Protein AF-A0A4P9VWB7-F1 (afdb_monomer)

Radius of gyration: 28.41 Å; Cα contacts (8 Å, |Δi|>4): 258; chains: 1; bounding box: 62×41×90 Å

pLDDT: mean 87.06, std 11.53, range [29.77, 98.38]

Secondary structure (DSSP, 8-state):
-HHHHHHHHHHHHHHHHHHHHHHHH-SHHHHHHHHHH-HHHHHHHHHHHHHHHHHHHHHHHHHHH-SPPHHHHHHHHHHHHHHHHHHHHHHHH-GGG-SHHHHHHHHHHHHHHHHHHHHHHHHHHGGG-S---HHHHHHHHHHHHHHHHHHHHHHHHHHHHHHHH-SSTHHHHHHHHHHHHHHHHHHHHHHHHHHHHHH-SS--TTHHHHHHHHHHHHHHHHHHHHHHHHHHHHHHT---HHHHHHHHHHHHHHHHHHHHHHHHHHHHTTHHHHSPBPPHHHHHHS-SB-TTT-PBPPP-----SS-----TT--EE-TTS-EE-HHHHHHHHTT-SS---

Foldseek 3Di:
DVLVVLLVVLVVVLVVLLVVLCVVPVDPVSSVVCCVVDPVSVVSVVSNVVSVLVVVLVVLCCQQPNDDDPVLVVVLVVVLVLLVVLVVLVCVLAVVPDDPVVVVLSSVLSSLVSLLSRLLVVLVCLLVDLDDDPSNVVSSVVSLVVSLVVLVVLLVVLVVCCVVVNDHCSLVSNLSSVLSNLSSVLSVVSSVLSVVQSPDPDGDLCSVVVNLVSLLVSLVVNLVSLVVSQVVCCVPGRGSPSSPVVNVVSVVVNVVSVVLVVQLCVLLPCLVVVWDFDAPVLCVVDPQQAPQPRDGADAPPDDPDPDDPDPPFGWTADPVGDIHTPSSVSVCCSPDVDDPD

Nearest PDB structures (foldseek):
  5v6p-assembly1_B  TM=8.299E-01  e=7.617E-09  Saccharomyces cerevisiae S288C
  6vk1-assembly1_B  TM=8.710E-01  e=1.786E-07  Saccharomyces cerevisiae
  6xns-assembly1_B  TM=2.514E-01  e=2.010E+00  synthetic construct

Structure (mmCIF, N/CA/C/O backbone):
data_AF-A0A4P9VWB7-F1
#
_entry.id   AF-A0A4P9VWB7-F1
#
loop_
_atom_site.group_PDB
_atom_site.id
_atom_site.type_symbol
_atom_site.label_atom_id
_atom_site.label_alt_id
_atom_site.label_comp_id
_atom_site.label_asym_id
_atom_site.label_entity_id
_atom_site.label_seq_id
_atom_site.pdbx_PDB_ins_code
_atom_site.Cartn_x
_atom_site.Cartn_y
_atom_site.Cartn_z
_atom_site.occupancy
_atom_site.B_iso_or_equiv
_atom_site.auth_seq_id
_atom_site.auth_comp_id
_atom_site.auth_asym_id
_atom_site.auth_atom_id
_atom_site.pdbx_PDB_model_num
ATOM 1 N N . MET A 1 1 ? -2.806 18.555 -19.131 1.00 69.56 1 MET A N 1
ATOM 2 C CA . MET A 1 1 ? -1.935 19.236 -20.119 1.00 69.56 1 MET A CA 1
ATOM 3 C C . MET A 1 1 ? -0.461 18.839 -19.997 1.00 69.56 1 MET A C 1
ATOM 5 O O . MET A 1 1 ? 0.081 18.343 -20.972 1.00 69.56 1 MET A O 1
ATOM 9 N N . ARG A 1 2 ? 0.179 18.956 -18.818 1.00 87.81 2 ARG A N 1
ATOM 10 C CA . ARG A 1 2 ? 1.612 18.618 -18.639 1.00 87.81 2 ARG A CA 1
ATOM 11 C C . ARG A 1 2 ? 1.971 17.159 -18.977 1.00 87.81 2 ARG A C 1
ATOM 13 O O . ARG A 1 2 ? 2.921 16.934 -19.711 1.00 87.81 2 ARG A O 1
ATOM 20 N N . LEU A 1 3 ? 1.176 16.186 -18.516 1.00 88.38 3 LEU A N 1
ATOM 21 C CA . LEU A 1 3 ? 1.413 14.760 -18.799 1.00 88.38 3 LEU A CA 1
ATOM 22 C C . LEU A 1 3 ? 1.267 14.418 -20.293 1.00 88.38 3 LEU A C 1
ATOM 24 O O . LEU A 1 3 ? 2.052 13.646 -20.822 1.00 88.38 3 LEU A O 1
ATOM 28 N N . ALA A 1 4 ? 0.291 15.022 -20.977 1.00 89.12 4 ALA A N 1
ATOM 29 C CA . ALA A 1 4 ? 0.072 14.807 -22.407 1.00 89.12 4 ALA A CA 1
ATOM 30 C C . ALA A 1 4 ? 1.222 15.378 -23.250 1.00 89.12 4 ALA A C 1
ATOM 32 O O . ALA A 1 4 ? 1.691 14.715 -24.169 1.00 89.12 4 ALA A O 1
ATOM 33 N N . LEU A 1 5 ? 1.719 16.571 -22.898 1.00 92.19 5 LEU A N 1
ATOM 34 C CA . LEU A 1 5 ? 2.881 17.176 -23.553 1.00 92.19 5 LEU A CA 1
ATOM 35 C C . LEU A 1 5 ? 4.142 16.324 -23.351 1.00 92.19 5 LEU A C 1
ATOM 37 O O . LEU A 1 5 ? 4.860 16.046 -24.306 1.00 92.19 5 LEU A O 1
ATOM 41 N N . PHE A 1 6 ? 4.375 15.868 -22.117 1.00 92.38 6 PHE A N 1
ATOM 42 C CA . PHE A 1 6 ? 5.476 14.960 -21.802 1.00 92.38 6 PHE A CA 1
ATOM 43 C C . PHE A 1 6 ? 5.383 13.651 -22.599 1.00 92.38 6 PHE A C 1
ATOM 45 O O . PHE A 1 6 ? 6.364 13.226 -23.203 1.00 92.38 6 PHE A O 1
ATOM 52 N N . GLY A 1 7 ? 4.188 13.059 -22.671 1.00 92.19 7 GLY A N 1
ATOM 53 C CA . GLY A 1 7 ? 3.925 11.858 -23.458 1.00 92.19 7 GLY A CA 1
ATOM 54 C C . GLY A 1 7 ? 4.182 12.038 -24.950 1.00 92.19 7 GLY A C 1
ATOM 55 O O . GLY A 1 7 ? 4.852 11.209 -25.562 1.00 92.19 7 GLY A O 1
ATOM 56 N N . ALA A 1 8 ? 3.703 13.142 -25.529 1.00 93.00 8 ALA A N 1
ATOM 57 C CA . ALA A 1 8 ? 3.927 13.465 -26.935 1.00 93.00 8 ALA A CA 1
ATOM 58 C C . ALA A 1 8 ? 5.422 13.643 -27.240 1.00 93.00 8 ALA A C 1
ATOM 60 O O . ALA A 1 8 ? 5.924 13.058 -28.198 1.00 93.00 8 ALA A O 1
ATOM 61 N N . ALA A 1 9 ? 6.148 14.376 -26.389 1.00 93.81 9 ALA A N 1
ATOM 62 C CA . ALA A 1 9 ? 7.589 14.570 -26.532 1.00 93.81 9 ALA A CA 1
ATOM 63 C C . ALA A 1 9 ? 8.370 13.249 -26.405 1.00 93.81 9 ALA A C 1
ATOM 65 O O . ALA A 1 9 ? 9.224 12.962 -27.241 1.00 93.81 9 ALA A O 1
ATOM 66 N N . SER A 1 10 ? 8.049 12.420 -25.405 1.00 94.06 10 SER A N 1
ATOM 67 C CA . SER A 1 10 ? 8.701 11.120 -25.175 1.00 94.06 10 SER A CA 1
ATOM 68 C C . SER A 1 10 ? 8.446 10.135 -26.327 1.00 94.06 10 SER A C 1
ATOM 70 O O . SER A 1 10 ? 9.367 9.472 -26.814 1.00 94.06 10 SER A O 1
ATOM 72 N N . THR A 1 11 ? 7.214 10.113 -26.847 1.00 94.62 11 THR A N 1
ATOM 73 C CA . THR A 1 11 ? 6.831 9.282 -28.001 1.00 94.62 11 THR A CA 1
ATOM 74 C C . THR A 1 11 ? 7.536 9.741 -29.278 1.00 94.62 11 THR A C 1
ATOM 76 O O . THR A 1 11 ? 8.098 8.914 -29.995 1.00 94.62 11 THR A O 1
ATOM 79 N N . ALA A 1 12 ? 7.573 11.051 -29.543 1.00 95.81 12 ALA A N 1
ATOM 80 C CA . ALA A 1 12 ? 8.259 11.611 -30.708 1.00 95.81 12 ALA A CA 1
ATOM 81 C C . ALA A 1 12 ? 9.771 11.346 -30.667 1.00 95.81 12 ALA A C 1
ATOM 83 O O . ALA A 1 12 ? 10.353 10.923 -31.666 1.00 95.81 12 ALA A O 1
ATOM 84 N N . LEU A 1 13 ? 10.399 11.530 -29.501 1.00 95.19 13 LEU A N 1
ATOM 85 C CA . LEU A 1 13 ? 11.824 11.262 -29.312 1.00 95.19 13 LEU A CA 1
ATOM 86 C C . LEU A 1 13 ? 12.148 9.779 -29.529 1.00 95.19 13 LEU A C 1
ATOM 88 O O . LEU A 1 13 ? 13.127 9.452 -30.197 1.00 95.19 13 LEU A O 1
ATOM 92 N N . THR A 1 14 ? 11.301 8.881 -29.023 1.00 94.88 14 THR A N 1
ATOM 93 C CA . THR A 1 14 ? 11.473 7.439 -29.233 1.00 94.88 14 THR A CA 1
ATOM 94 C C . THR A 1 14 ? 11.328 7.065 -30.704 1.00 94.88 14 THR A C 1
ATOM 96 O O . THR A 1 14 ? 12.174 6.346 -31.233 1.00 94.88 14 THR A O 1
ATOM 99 N N . ALA A 1 15 ? 10.308 7.592 -31.387 1.00 95.44 15 ALA A N 1
ATOM 100 C CA . ALA A 1 15 ? 10.113 7.363 -32.815 1.00 95.44 15 ALA A CA 1
ATOM 101 C C . ALA A 1 15 ? 11.325 7.837 -33.632 1.00 95.44 15 ALA A C 1
ATOM 103 O O . ALA A 1 15 ? 11.789 7.109 -34.507 1.00 95.44 15 ALA A O 1
ATOM 104 N N . LEU A 1 16 ? 11.889 9.004 -33.301 1.00 95.38 16 LEU A N 1
ATOM 105 C CA . LEU A 1 16 ? 13.083 9.541 -33.955 1.00 95.38 16 LEU A CA 1
ATOM 106 C C . LEU A 1 16 ? 14.309 8.642 -33.746 1.00 95.38 16 LEU A C 1
ATOM 108 O O . LEU A 1 16 ? 15.015 8.336 -34.704 1.00 95.38 16 LEU A O 1
ATOM 112 N N . VAL A 1 17 ? 14.560 8.203 -32.509 1.00 94.69 17 VAL A N 1
ATOM 113 C CA . VAL A 1 17 ? 15.707 7.340 -32.180 1.00 94.69 17 VAL A CA 1
ATOM 114 C C . VAL A 1 17 ? 15.594 5.986 -32.880 1.00 94.69 17 VAL A C 1
ATOM 116 O O . VAL A 1 17 ? 16.570 5.521 -33.471 1.00 94.69 17 VAL A O 1
ATOM 119 N N . VAL A 1 18 ? 14.406 5.376 -32.867 1.00 94.00 18 VAL A N 1
ATOM 120 C CA . VAL A 1 18 ? 14.149 4.097 -33.546 1.00 94.00 18 VAL A CA 1
ATOM 121 C C . VAL A 1 18 ? 14.275 4.250 -35.062 1.00 94.00 18 VAL A C 1
ATOM 123 O O . VAL A 1 18 ? 14.956 3.442 -35.693 1.00 94.00 18 VAL A O 1
ATOM 126 N N . ALA A 1 19 ? 13.694 5.303 -35.644 1.00 94.12 19 ALA A N 1
ATOM 127 C CA . ALA A 1 19 ? 13.786 5.574 -37.076 1.00 94.12 19 ALA A CA 1
ATOM 128 C C . ALA A 1 19 ? 15.236 5.818 -37.511 1.00 94.12 19 ALA A C 1
ATOM 130 O O . ALA A 1 19 ? 15.695 5.197 -38.465 1.00 94.12 19 ALA A O 1
ATOM 131 N N . ASN A 1 20 ? 15.993 6.645 -36.787 1.00 93.06 20 ASN A N 1
ATOM 132 C CA . ASN A 1 20 ? 17.401 6.896 -37.091 1.00 93.06 20 ASN A CA 1
ATOM 133 C C . ASN A 1 20 ? 18.245 5.611 -36.993 1.00 93.06 20 ASN A C 1
ATOM 135 O O . ASN A 1 20 ? 19.039 5.318 -37.886 1.00 93.06 20 ASN A O 1
ATOM 139 N N . ALA A 1 21 ? 18.038 4.802 -35.949 1.00 92.44 21 ALA A N 1
ATOM 140 C CA . ALA A 1 21 ? 18.742 3.531 -35.783 1.00 92.44 21 ALA A CA 1
ATOM 141 C C . ALA A 1 21 ? 18.392 2.507 -36.879 1.00 92.44 21 ALA A C 1
ATOM 143 O O . ALA A 1 21 ? 19.235 1.685 -37.250 1.00 92.44 21 ALA A O 1
ATOM 144 N N . TYR A 1 22 ? 17.160 2.539 -37.391 1.00 93.81 22 TYR A N 1
ATOM 145 C CA . TYR A 1 22 ? 16.729 1.700 -38.505 1.00 93.81 22 TYR A CA 1
ATOM 146 C C . TYR A 1 22 ? 17.310 2.183 -39.837 1.00 93.81 22 TYR A C 1
ATOM 148 O O . TYR A 1 22 ? 17.905 1.388 -40.559 1.00 93.81 22 TYR A O 1
ATOM 156 N N . LEU A 1 23 ? 17.240 3.487 -40.123 1.00 93.81 23 LEU A N 1
ATOM 157 C CA . LEU A 1 23 ? 17.772 4.084 -41.352 1.00 93.81 23 LEU A CA 1
ATOM 158 C C . LEU A 1 23 ? 19.286 3.880 -41.502 1.00 93.81 23 LEU A C 1
ATOM 160 O O . LEU A 1 23 ? 19.761 3.649 -42.608 1.00 93.81 23 LEU A O 1
ATOM 164 N N . GLN A 1 24 ? 20.045 3.915 -40.403 1.00 90.81 24 GLN A N 1
ATOM 165 C CA . GLN A 1 24 ? 21.494 3.693 -40.443 1.00 90.81 24 GLN A CA 1
ATOM 166 C C . GLN A 1 24 ? 21.894 2.228 -40.660 1.00 90.81 24 GLN A C 1
ATOM 168 O O . GLN A 1 24 ? 22.995 1.968 -41.140 1.00 90.81 24 GLN A O 1
ATOM 173 N N . ARG A 1 25 ? 21.057 1.266 -40.250 1.00 90.56 25 ARG A N 1
ATOM 174 C CA . ARG A 1 25 ? 21.458 -0.151 -40.164 1.00 90.56 25 ARG A CA 1
ATOM 175 C C . ARG A 1 25 ? 20.693 -1.088 -41.095 1.00 90.56 25 ARG A C 1
ATOM 177 O O . ARG A 1 25 ? 21.199 -2.164 -41.393 1.00 90.56 25 ARG A O 1
ATOM 184 N N . GLY A 1 26 ? 19.492 -0.717 -41.537 1.00 84.50 26 GLY A N 1
ATOM 185 C CA . GLY A 1 26 ? 18.654 -1.447 -42.500 1.00 84.50 26 GLY A CA 1
ATOM 186 C C . GLY A 1 26 ? 18.080 -2.792 -42.021 1.00 84.50 26 GLY A C 1
ATOM 187 O O . GLY A 1 26 ? 17.020 -3.203 -42.484 1.00 84.50 26 GLY A O 1
ATOM 188 N N . LEU A 1 27 ? 18.734 -3.475 -41.075 1.00 92.06 27 LEU A N 1
ATOM 189 C CA . LEU A 1 27 ? 18.362 -4.802 -40.577 1.00 92.06 27 LEU A CA 1
ATOM 190 C C . LEU A 1 27 ? 17.845 -4.744 -39.133 1.00 92.06 27 LEU A C 1
ATOM 192 O O . LEU A 1 27 ? 18.555 -4.287 -38.233 1.00 92.06 27 LEU A O 1
ATOM 196 N N . PHE A 1 28 ? 16.662 -5.325 -38.894 1.00 91.25 28 PHE A N 1
ATOM 197 C CA . PHE A 1 28 ? 15.975 -5.346 -37.591 1.00 91.25 28 PHE A CA 1
ATOM 198 C C . PHE A 1 28 ? 16.886 -5.754 -36.422 1.00 91.25 28 PHE A C 1
ATOM 200 O O . PHE A 1 28 ? 17.011 -5.018 -35.445 1.00 91.25 28 PHE A O 1
ATOM 207 N N . PHE A 1 29 ? 17.588 -6.885 -36.543 1.00 92.25 29 PHE A N 1
ATOM 208 C CA . PHE A 1 29 ? 18.446 -7.407 -35.474 1.00 92.25 29 PHE A CA 1
ATOM 209 C C . PHE A 1 29 ? 19.556 -6.422 -35.075 1.00 92.25 29 PHE A C 1
ATOM 211 O O . PHE A 1 29 ? 19.783 -6.159 -33.893 1.00 92.25 29 PHE A O 1
ATOM 218 N N . THR A 1 30 ? 20.215 -5.812 -36.061 1.00 91.50 30 THR A N 1
ATOM 219 C CA . THR A 1 30 ? 21.299 -4.851 -35.814 1.00 91.50 30 THR A CA 1
ATOM 220 C C . THR A 1 30 ? 20.796 -3.534 -35.221 1.00 91.50 30 THR A C 1
ATOM 222 O O . THR A 1 30 ? 21.503 -2.915 -34.421 1.00 91.50 30 THR A O 1
ATOM 225 N N . THR A 1 31 ? 19.569 -3.126 -35.560 1.00 91.44 31 THR A N 1
ATOM 226 C CA . THR A 1 31 ? 18.877 -1.989 -34.943 1.00 91.44 31 THR A CA 1
ATOM 227 C C . THR A 1 31 ? 18.546 -2.280 -33.481 1.00 91.44 31 THR A C 1
ATOM 229 O O . THR A 1 31 ? 18.874 -1.464 -32.622 1.00 91.44 31 THR A O 1
ATOM 232 N N . CYS A 1 32 ? 17.997 -3.457 -33.163 1.00 90.81 32 CYS A N 1
ATOM 233 C CA . CYS A 1 32 ? 17.725 -3.860 -31.779 1.00 90.81 32 CYS A CA 1
ATOM 234 C C . CYS A 1 32 ? 19.000 -3.892 -30.925 1.00 90.81 32 CYS A C 1
ATOM 236 O O . CYS A 1 32 ? 19.006 -3.367 -29.810 1.00 90.81 32 CYS A O 1
ATOM 238 N N . ILE A 1 33 ? 20.103 -4.436 -31.453 1.00 90.94 33 ILE A N 1
ATOM 239 C CA . ILE A 1 33 ? 21.395 -4.419 -30.747 1.00 90.94 33 ILE A CA 1
ATOM 240 C C . ILE A 1 33 ? 21.856 -2.983 -30.488 1.00 90.94 33 ILE A C 1
ATOM 242 O O . ILE A 1 33 ? 22.320 -2.675 -29.395 1.00 90.94 33 ILE A O 1
ATOM 246 N N . HIS A 1 34 ? 21.720 -2.080 -31.459 1.00 89.62 34 HIS A N 1
ATOM 247 C CA . HIS A 1 34 ? 22.114 -0.687 -31.259 1.00 89.62 34 HIS A CA 1
ATOM 248 C C . HIS A 1 34 ? 21.286 0.013 -30.185 1.00 89.62 34 HIS A C 1
ATOM 250 O O . HIS A 1 34 ? 21.852 0.660 -29.305 1.00 89.62 34 HIS A O 1
ATOM 256 N N . LEU A 1 35 ? 19.965 -0.160 -30.233 1.00 90.38 35 LEU A N 1
ATOM 257 C CA . LEU A 1 35 ? 19.039 0.426 -29.268 1.00 90.38 35 LEU A CA 1
ATOM 258 C C . LEU A 1 35 ? 19.300 -0.074 -27.843 1.00 90.38 35 LEU A C 1
ATOM 260 O O . LEU A 1 35 ? 19.179 0.696 -26.896 1.00 90.38 35 LEU A O 1
ATOM 264 N N . THR A 1 36 ? 19.693 -1.342 -27.699 1.00 87.56 36 THR A N 1
ATOM 265 C CA . THR A 1 36 ? 19.978 -1.975 -26.401 1.00 87.56 36 THR A CA 1
ATOM 266 C C . THR A 1 36 ? 21.406 -1.767 -25.902 1.00 87.56 36 THR A C 1
ATOM 268 O O . THR A 1 36 ? 21.660 -1.933 -24.714 1.00 87.56 36 THR A O 1
ATOM 271 N N . ARG A 1 37 ? 22.354 -1.403 -26.773 1.00 87.44 37 ARG A N 1
ATOM 272 C CA . ARG A 1 37 ? 23.754 -1.130 -26.394 1.00 87.44 37 ARG A CA 1
ATOM 273 C C . ARG A 1 37 ? 24.062 0.354 -26.229 1.00 87.44 37 ARG A C 1
ATOM 275 O O . ARG A 1 37 ? 24.992 0.696 -25.507 1.00 87.44 37 ARG A O 1
ATOM 282 N N . SER A 1 38 ? 23.320 1.234 -26.896 1.00 91.81 38 SER A N 1
ATOM 283 C CA . SER A 1 38 ? 23.502 2.681 -26.789 1.00 91.81 38 SER A CA 1
ATOM 284 C C . SER A 1 38 ? 22.815 3.218 -25.536 1.00 91.81 38 SER A C 1
ATOM 286 O O . SER A 1 38 ? 21.587 3.212 -25.452 1.00 91.81 38 SER A O 1
ATOM 288 N N . SER A 1 39 ? 23.591 3.752 -24.587 1.00 88.00 39 SER A N 1
ATOM 289 C CA . SER A 1 39 ? 23.059 4.340 -23.347 1.00 88.00 39 SER A CA 1
ATOM 290 C C . SER A 1 39 ? 22.040 5.451 -23.615 1.00 88.00 39 SER A C 1
ATOM 292 O O . SER A 1 39 ? 21.025 5.536 -22.931 1.00 88.00 39 SER A O 1
ATOM 294 N N . ALA A 1 40 ? 22.261 6.266 -24.653 1.00 90.25 40 ALA A N 1
ATOM 295 C CA . ALA A 1 40 ? 21.330 7.324 -25.039 1.00 90.25 40 ALA A CA 1
ATOM 296 C C . ALA A 1 40 ? 19.993 6.760 -25.546 1.00 90.25 40 ALA A C 1
ATOM 298 O O . ALA A 1 40 ? 18.932 7.241 -25.154 1.00 90.25 40 ALA A O 1
ATOM 299 N N . SER A 1 41 ? 20.035 5.710 -26.374 1.00 90.31 41 SER A N 1
ATOM 300 C CA . SER A 1 41 ? 18.814 5.069 -26.887 1.00 90.31 41 SER A CA 1
ATOM 301 C C . SER A 1 41 ? 18.038 4.370 -25.773 1.00 90.31 41 SER A C 1
ATOM 303 O O . SER A 1 41 ? 16.816 4.496 -25.703 1.00 90.31 41 SER A O 1
ATOM 305 N N . LEU A 1 42 ? 18.748 3.705 -24.856 1.00 89.62 42 LEU A N 1
ATOM 306 C CA . LEU A 1 42 ? 18.155 3.078 -23.678 1.00 89.62 42 LEU A CA 1
ATOM 307 C C . LEU A 1 42 ? 17.434 4.087 -22.778 1.00 89.62 42 LEU A C 1
ATOM 309 O O . LEU A 1 42 ? 16.316 3.812 -22.359 1.00 89.62 42 LEU A O 1
ATOM 313 N N . ILE A 1 43 ? 18.022 5.256 -22.503 1.00 91.31 43 ILE A N 1
ATOM 314 C CA . ILE A 1 43 ? 17.382 6.290 -21.667 1.00 91.31 43 ILE A CA 1
ATOM 315 C C . ILE A 1 43 ? 16.069 6.774 -22.294 1.00 91.31 43 ILE A C 1
ATOM 317 O O . ILE A 1 43 ? 15.070 6.929 -21.591 1.00 91.31 43 ILE A O 1
ATOM 321 N N . VAL A 1 44 ? 16.048 6.983 -23.613 1.00 94.12 44 VAL A N 1
ATOM 322 C CA . VAL A 1 44 ? 14.833 7.397 -24.333 1.00 94.12 44 VAL A CA 1
ATOM 323 C C . VAL A 1 44 ? 13.755 6.313 -24.260 1.00 94.12 44 VAL A C 1
ATOM 325 O O . VAL A 1 44 ? 12.608 6.613 -23.931 1.00 94.12 44 VAL A O 1
ATOM 328 N N . LEU A 1 45 ? 14.124 5.048 -24.483 1.00 92.19 45 LEU A N 1
ATOM 329 C CA . LEU A 1 45 ? 13.196 3.918 -24.382 1.00 92.19 45 LEU A CA 1
ATOM 330 C C . LEU A 1 45 ? 12.661 3.725 -22.955 1.00 92.19 45 LEU A C 1
ATOM 332 O O . LEU A 1 45 ? 11.467 3.490 -22.776 1.00 92.19 45 LEU A O 1
ATOM 336 N N . LEU A 1 46 ? 13.514 3.872 -21.938 1.00 91.38 46 LEU A N 1
ATOM 337 C CA . LEU A 1 46 ? 13.116 3.808 -20.529 1.00 91.38 46 LEU A CA 1
ATOM 338 C C . LEU A 1 46 ? 12.167 4.947 -20.146 1.00 91.38 46 LEU A C 1
ATOM 340 O O . LEU A 1 46 ? 11.223 4.724 -19.393 1.00 91.38 46 LEU A O 1
ATOM 344 N N . ASN A 1 47 ? 12.375 6.150 -20.685 1.00 93.00 47 ASN A N 1
ATOM 345 C CA . ASN A 1 47 ? 11.462 7.273 -20.486 1.00 93.00 47 ASN A CA 1
ATOM 346 C C . ASN A 1 47 ? 10.069 6.955 -21.055 1.00 93.00 47 ASN A C 1
ATOM 348 O O . ASN A 1 47 ? 9.067 7.130 -20.357 1.00 93.00 47 ASN A O 1
ATOM 352 N N . LEU A 1 48 ? 9.995 6.413 -22.276 1.00 94.38 48 LEU A N 1
ATOM 353 C CA . LEU A 1 48 ? 8.716 5.991 -22.847 1.00 94.38 48 LEU A CA 1
ATOM 354 C C . LEU A 1 48 ? 8.069 4.867 -22.023 1.00 94.38 48 LEU A C 1
ATOM 356 O O . LEU A 1 48 ? 6.872 4.928 -21.749 1.00 94.38 48 LEU A O 1
ATOM 360 N N . ALA A 1 49 ? 8.845 3.876 -21.577 1.00 92.25 49 ALA A N 1
ATOM 361 C CA . ALA A 1 49 ? 8.348 2.791 -20.729 1.00 92.25 49 ALA A CA 1
ATOM 362 C C . ALA A 1 49 ? 7.787 3.306 -19.390 1.00 92.25 49 ALA A C 1
ATOM 364 O O . ALA A 1 49 ? 6.720 2.866 -18.950 1.00 92.25 49 ALA A O 1
ATOM 365 N N . LEU A 1 50 ? 8.456 4.284 -18.770 1.00 91.69 50 LEU A N 1
ATOM 366 C CA . LEU A 1 50 ? 7.973 4.956 -17.565 1.00 91.69 50 LEU A CA 1
ATOM 367 C C . LEU A 1 50 ? 6.666 5.710 -17.840 1.00 91.69 50 LEU A C 1
ATOM 369 O O . LEU A 1 50 ? 5.710 5.583 -17.075 1.00 91.69 50 LEU A O 1
ATOM 373 N N . PHE A 1 51 ? 6.593 6.456 -18.946 1.00 94.44 51 PHE A N 1
ATOM 374 C CA . PHE A 1 51 ? 5.376 7.164 -19.345 1.00 94.44 51 PHE A CA 1
ATOM 375 C C . PHE A 1 51 ? 4.194 6.205 -19.538 1.00 94.44 51 PHE A C 1
ATOM 377 O O . PHE A 1 51 ? 3.125 6.431 -18.969 1.00 94.44 51 PHE A O 1
ATOM 384 N N . VAL A 1 52 ? 4.393 5.116 -20.286 1.00 93.81 52 VAL A N 1
ATOM 385 C CA . VAL A 1 52 ? 3.365 4.089 -20.513 1.00 93.81 52 VAL A CA 1
ATOM 386 C C . VAL A 1 52 ? 2.911 3.483 -19.186 1.00 93.81 52 VAL A C 1
ATOM 388 O O . VAL A 1 52 ? 1.709 3.401 -18.938 1.00 93.81 52 VAL A O 1
ATOM 391 N N . THR A 1 53 ? 3.847 3.146 -18.296 1.00 93.00 53 THR A N 1
ATOM 392 C CA . THR A 1 53 ? 3.531 2.632 -16.953 1.00 93.00 53 THR A CA 1
ATOM 393 C C . THR A 1 53 ? 2.667 3.614 -16.157 1.00 93.00 53 THR A C 1
ATOM 395 O O . THR A 1 53 ? 1.661 3.209 -15.578 1.00 93.00 53 THR A O 1
ATOM 398 N N . ILE A 1 54 ? 2.987 4.914 -16.169 1.00 93.25 54 ILE A N 1
ATOM 399 C CA . ILE A 1 54 ? 2.196 5.948 -15.479 1.00 93.25 54 ILE A CA 1
ATOM 400 C C . ILE A 1 54 ? 0.785 6.062 -16.071 1.00 93.25 54 ILE A C 1
ATOM 402 O O . ILE A 1 54 ? -0.187 6.200 -15.324 1.00 93.25 54 ILE A O 1
ATOM 406 N N . VAL A 1 55 ? 0.646 6.008 -17.398 1.00 94.56 55 VAL A N 1
ATOM 407 C CA . VAL A 1 55 ? -0.665 6.070 -18.065 1.00 94.56 55 VAL A CA 1
ATOM 408 C C . VAL A 1 55 ? -1.513 4.851 -17.709 1.00 94.56 55 VAL A C 1
ATOM 410 O O . VAL A 1 55 ? -2.676 5.016 -17.341 1.00 94.56 55 VAL A O 1
ATOM 413 N N . LEU A 1 56 ? -0.935 3.648 -17.746 1.00 94.06 56 LEU A N 1
ATOM 414 C CA . LEU A 1 56 ? -1.616 2.415 -17.340 1.00 94.06 56 LEU A CA 1
ATOM 415 C C . LEU A 1 56 ? -2.022 2.458 -15.863 1.00 94.06 56 LEU A C 1
ATOM 417 O O . LEU A 1 56 ? -3.163 2.136 -15.532 1.00 94.06 56 LEU A O 1
ATOM 421 N N . ALA A 1 57 ? -1.137 2.940 -14.988 1.00 94.25 57 ALA A N 1
ATOM 422 C CA . ALA A 1 57 ? -1.428 3.135 -13.572 1.00 94.25 57 ALA A CA 1
ATOM 423 C C . ALA A 1 57 ? -2.607 4.094 -13.360 1.00 94.25 57 ALA A C 1
ATOM 425 O O . ALA A 1 57 ? -3.515 3.798 -12.587 1.00 94.25 57 ALA A O 1
ATOM 426 N N . LYS A 1 58 ? -2.637 5.226 -14.076 1.00 94.00 58 LYS A N 1
ATOM 427 C CA . LYS A 1 58 ? -3.743 6.195 -14.016 1.00 94.00 58 LYS A CA 1
ATOM 428 C C . LYS A 1 58 ? -5.045 5.628 -14.574 1.00 94.00 58 LYS A C 1
ATOM 430 O O . LYS A 1 58 ? -6.098 5.895 -14.002 1.00 94.00 58 LYS A O 1
ATOM 435 N N . ALA A 1 59 ? -4.985 4.835 -15.640 1.00 94.31 59 ALA A N 1
ATOM 436 C CA . ALA A 1 59 ? -6.156 4.169 -16.200 1.00 94.31 59 ALA A CA 1
ATOM 437 C C . ALA A 1 59 ? -6.750 3.153 -15.211 1.00 94.31 59 ALA A C 1
ATOM 439 O O . ALA A 1 59 ? -7.946 3.202 -14.929 1.00 94.31 59 ALA A O 1
ATOM 440 N N . ALA A 1 60 ? -5.914 2.297 -14.615 1.00 94.81 60 ALA A N 1
ATOM 441 C CA . ALA A 1 60 ? -6.337 1.362 -13.575 1.00 94.81 60 ALA A CA 1
ATOM 442 C C . ALA A 1 60 ? -6.868 2.101 -12.334 1.00 94.81 60 ALA A C 1
ATOM 444 O O . ALA A 1 60 ? -7.936 1.773 -11.816 1.00 94.81 60 ALA A O 1
ATOM 445 N N . GLN A 1 61 ? -6.182 3.161 -11.902 1.00 96.12 61 GLN A N 1
ATOM 446 C CA . GLN A 1 61 ? -6.619 4.002 -10.792 1.00 96.12 61 GLN A CA 1
ATOM 447 C C . GLN A 1 61 ? -8.007 4.609 -11.053 1.00 96.12 61 GLN A C 1
ATOM 449 O O . GLN A 1 61 ? -8.873 4.539 -10.180 1.00 96.12 61 GLN A O 1
ATOM 454 N N . ALA A 1 62 ? -8.253 5.140 -12.252 1.00 94.50 62 ALA A N 1
ATOM 455 C CA . ALA A 1 62 ? -9.553 5.680 -12.636 1.00 94.50 62 ALA A CA 1
ATOM 456 C C . ALA A 1 62 ? -10.644 4.595 -12.699 1.00 94.50 62 ALA A C 1
ATOM 458 O O . ALA A 1 62 ? -11.764 4.834 -12.245 1.00 94.50 62 ALA A O 1
ATOM 459 N N . ALA A 1 63 ? -10.318 3.402 -13.208 1.00 93.38 63 ALA A N 1
ATOM 460 C CA . ALA A 1 63 ? -11.258 2.288 -13.336 1.00 93.38 63 ALA A CA 1
ATOM 461 C C . ALA A 1 63 ? -11.738 1.751 -11.974 1.00 93.38 63 ALA A C 1
ATOM 463 O O . ALA A 1 63 ? -12.941 1.561 -11.774 1.00 93.38 63 ALA A O 1
ATOM 464 N N . PHE A 1 64 ? -10.816 1.538 -11.029 1.00 93.88 64 PHE A N 1
ATOM 465 C CA . PHE A 1 64 ? -11.133 0.946 -9.724 1.00 93.88 64 PHE A CA 1
ATOM 466 C C . PHE A 1 64 ? -11.504 1.983 -8.655 1.00 93.88 64 PHE A C 1
ATOM 468 O O . PHE A 1 64 ? -12.417 1.743 -7.866 1.00 93.88 64 PHE A O 1
ATOM 475 N N . PHE A 1 65 ? -10.849 3.149 -8.638 1.00 93.88 65 PHE A N 1
ATOM 476 C CA . PHE A 1 65 ? -10.946 4.110 -7.527 1.00 93.88 65 PHE A CA 1
ATOM 477 C C . PHE A 1 65 ? -11.579 5.455 -7.890 1.00 93.88 65 PHE A C 1
ATOM 479 O O . PHE A 1 65 ? -11.859 6.239 -6.981 1.00 93.88 65 PHE A O 1
ATOM 486 N N . GLY A 1 66 ? -11.805 5.748 -9.175 1.00 92.12 66 GLY A N 1
ATOM 487 C CA . GLY A 1 66 ? -12.379 7.023 -9.612 1.00 92.12 66 GLY A CA 1
ATOM 488 C C . GLY A 1 66 ? -11.443 8.209 -9.359 1.00 92.12 66 GLY A C 1
ATOM 489 O O . GLY A 1 66 ? -10.282 8.172 -9.748 1.00 92.12 66 GLY A O 1
ATOM 490 N N . GLN A 1 67 ? -11.928 9.283 -8.735 1.00 92.44 67 GLN A N 1
ATOM 491 C CA . GLN A 1 67 ? -11.077 10.410 -8.331 1.00 92.44 67 GLN A CA 1
ATOM 492 C C . GLN A 1 67 ? -10.503 10.174 -6.928 1.00 92.44 67 GLN A C 1
ATOM 494 O O . GLN A 1 67 ? -11.238 9.836 -5.998 1.00 92.44 67 GLN A O 1
ATOM 499 N N . LEU A 1 68 ? -9.189 10.349 -6.773 1.00 93.19 68 LEU A N 1
ATOM 500 C CA . LEU A 1 68 ? -8.533 10.293 -5.464 1.00 93.19 68 LEU A CA 1
ATOM 501 C C . LEU A 1 68 ? -8.859 11.549 -4.653 1.00 93.19 68 LEU A C 1
ATOM 503 O O . LEU A 1 68 ? -8.912 12.656 -5.191 1.00 93.19 68 LEU A O 1
ATOM 507 N N . ARG A 1 69 ? -9.055 11.361 -3.351 1.00 93.19 69 ARG A N 1
ATOM 508 C CA . ARG A 1 69 ? -9.256 12.428 -2.369 1.00 93.19 69 ARG A CA 1
ATOM 509 C C . ARG A 1 69 ? -7.922 13.098 -2.056 1.00 93.19 69 ARG A C 1
ATOM 511 O O . ARG A 1 69 ? -6.872 12.476 -2.182 1.00 93.19 69 ARG A O 1
ATOM 518 N N . ALA A 1 70 ? -7.973 14.340 -1.579 1.00 93.81 70 ALA A N 1
ATOM 519 C CA . ALA A 1 70 ? -6.774 15.089 -1.197 1.00 93.81 70 ALA A CA 1
ATOM 520 C C . ALA A 1 70 ? -5.917 14.331 -0.168 1.00 93.81 70 ALA A C 1
ATOM 522 O O . ALA A 1 70 ? -4.718 14.190 -0.378 1.00 93.81 70 ALA A O 1
ATOM 523 N N . LEU A 1 71 ? -6.553 13.752 0.858 1.00 92.00 71 LEU A N 1
ATOM 524 C CA . LEU A 1 71 ? -5.866 12.979 1.897 1.00 92.00 71 LEU A CA 1
ATOM 525 C C . LEU A 1 71 ? -5.143 11.743 1.334 1.00 92.00 71 LEU A C 1
ATOM 527 O O . LEU A 1 71 ? -4.018 11.452 1.714 1.00 92.00 71 LEU A O 1
ATOM 531 N N . GLU A 1 72 ? -5.759 11.043 0.377 1.00 94.44 72 GLU A N 1
ATOM 532 C CA . GLU A 1 72 ? -5.128 9.885 -0.272 1.00 94.44 72 GLU A CA 1
ATOM 533 C C . GLU A 1 72 ? -3.908 10.315 -1.085 1.00 94.44 72 GLU A C 1
ATOM 535 O O . GLU A 1 72 ? -2.888 9.637 -1.090 1.00 94.44 72 GLU A O 1
ATOM 540 N N . VAL A 1 73 ? -3.991 11.456 -1.775 1.00 95.12 73 VAL A N 1
ATOM 541 C CA . VAL A 1 73 ? -2.860 11.999 -2.538 1.00 95.12 73 VAL A CA 1
ATOM 542 C C . VAL A 1 73 ? -1.717 12.419 -1.611 1.00 95.12 73 VAL A C 1
ATOM 544 O O . VAL A 1 73 ? -0.557 12.172 -1.939 1.00 95.12 73 VAL A O 1
ATOM 547 N N . GLU A 1 74 ? -2.032 13.019 -0.466 1.00 95.19 74 GLU A N 1
ATOM 548 C CA . GLU A 1 74 ? -1.053 13.423 0.546 1.00 95.19 74 GLU A CA 1
ATOM 549 C C . GLU A 1 74 ? -0.328 12.209 1.139 1.00 95.19 74 GLU A C 1
ATOM 551 O O . GLU A 1 74 ? 0.897 12.120 1.036 1.00 95.19 74 GLU A O 1
ATOM 556 N N . HIS A 1 75 ? -1.074 11.211 1.624 1.00 94.19 75 HIS A N 1
ATOM 557 C CA . HIS A 1 75 ? -0.490 9.962 2.116 1.00 94.19 75 HIS A CA 1
ATOM 558 C C . HIS A 1 75 ? 0.357 9.257 1.052 1.00 94.19 75 HIS A C 1
ATOM 560 O O . HIS A 1 75 ? 1.430 8.732 1.359 1.00 94.19 75 HIS A O 1
ATOM 566 N N . LEU A 1 76 ? -0.095 9.240 -0.208 1.00 94.25 76 LEU A N 1
ATOM 567 C CA . LEU A 1 76 ? 0.682 8.672 -1.307 1.00 94.25 76 LEU A CA 1
ATOM 568 C C . LEU A 1 76 ? 2.008 9.406 -1.500 1.00 94.25 76 LEU A C 1
ATOM 570 O O . LEU A 1 76 ? 3.020 8.742 -1.718 1.00 94.25 76 LEU A O 1
ATOM 574 N N . TYR A 1 77 ? 2.027 10.738 -1.432 1.00 91.94 77 TYR A N 1
ATOM 575 C CA . TYR A 1 77 ? 3.256 11.516 -1.581 1.00 91.94 77 TYR A CA 1
ATOM 576 C C . TYR A 1 77 ? 4.252 11.206 -0.458 1.00 91.94 77 TYR A C 1
ATOM 578 O O . TYR A 1 77 ? 5.410 10.882 -0.736 1.00 91.94 77 TYR A O 1
ATOM 586 N N . GLU A 1 78 ? 3.787 11.219 0.793 1.00 91.88 78 GLU A N 1
ATOM 587 C CA . GLU A 1 78 ? 4.621 10.922 1.959 1.00 91.88 78 GLU A CA 1
ATOM 588 C C . GLU A 1 78 ? 5.199 9.505 1.899 1.00 91.88 78 GLU A C 1
ATOM 590 O O . GLU A 1 78 ? 6.418 9.320 1.954 1.00 91.88 78 GLU A O 1
ATOM 595 N N . ARG A 1 79 ? 4.339 8.493 1.721 1.00 93.38 79 ARG A N 1
ATOM 596 C CA . ARG A 1 79 ? 4.752 7.082 1.684 1.00 93.38 79 ARG A CA 1
ATOM 597 C C . ARG A 1 79 ? 5.658 6.781 0.485 1.00 93.38 79 ARG A C 1
ATOM 599 O O . ARG A 1 79 ? 6.632 6.042 0.631 1.00 93.38 79 ARG A O 1
ATOM 606 N N . SER A 1 80 ? 5.389 7.378 -0.682 1.00 90.00 80 SER A N 1
ATOM 607 C CA . SER A 1 80 ? 6.210 7.170 -1.888 1.00 90.00 80 SER A CA 1
ATOM 608 C C . SER A 1 80 ? 7.622 7.715 -1.720 1.00 90.00 80 SER A C 1
ATOM 610 O O . SER A 1 80 ? 8.574 7.064 -2.149 1.00 90.00 80 SER A O 1
ATOM 612 N N . TRP A 1 81 ? 7.779 8.884 -1.088 1.00 88.94 81 TRP A N 1
ATOM 613 C CA . TRP A 1 81 ? 9.103 9.455 -0.848 1.00 88.94 81 TRP A CA 1
ATOM 614 C C . TRP A 1 81 ? 9.960 8.525 0.018 1.00 88.94 81 TRP A C 1
ATOM 616 O O . TRP A 1 81 ? 11.093 8.216 -0.354 1.00 88.94 81 TRP A O 1
ATOM 626 N N . PHE A 1 82 ? 9.395 7.995 1.108 1.00 89.69 82 PHE A N 1
ATOM 627 C CA . PHE A 1 82 ? 10.095 7.026 1.954 1.00 89.69 82 PHE A CA 1
ATOM 628 C C . PHE A 1 82 ? 10.457 5.746 1.193 1.00 89.69 82 PHE A C 1
ATOM 630 O O . PHE A 1 82 ? 11.630 5.369 1.185 1.00 89.69 82 PHE A O 1
ATOM 637 N N . ALA A 1 83 ? 9.511 5.153 0.458 1.00 88.44 83 ALA A N 1
ATOM 638 C CA . ALA A 1 83 ? 9.759 3.922 -0.297 1.00 88.44 83 ALA A CA 1
ATOM 639 C C . ALA A 1 83 ? 10.871 4.077 -1.353 1.00 88.44 83 ALA A C 1
ATOM 641 O O . ALA A 1 83 ? 11.689 3.173 -1.548 1.00 88.44 83 ALA A O 1
ATOM 642 N N . VAL A 1 84 ? 10.941 5.236 -2.020 1.00 88.69 84 VAL A N 1
ATOM 643 C CA . VAL A 1 84 ? 12.034 5.540 -2.956 1.00 88.69 84 VAL A CA 1
ATOM 644 C C . VAL A 1 84 ? 13.364 5.641 -2.211 1.00 88.69 84 VAL A C 1
ATOM 646 O O . VAL A 1 84 ? 14.343 5.040 -2.649 1.00 88.69 84 VAL A O 1
ATOM 649 N N . THR A 1 85 ? 13.418 6.342 -1.073 1.00 88.44 85 THR A N 1
ATOM 650 C CA . THR A 1 85 ? 14.663 6.458 -0.293 1.00 88.44 85 THR A CA 1
ATOM 651 C C . THR A 1 85 ? 15.148 5.116 0.259 1.00 88.44 85 THR A C 1
ATOM 653 O O . THR A 1 85 ? 16.341 4.827 0.178 1.00 88.44 85 THR A O 1
ATOM 656 N N . GLU A 1 86 ? 14.246 4.262 0.741 1.00 87.19 86 GLU A N 1
ATOM 657 C CA . GLU A 1 86 ? 14.565 2.919 1.242 1.00 87.19 86 GLU A CA 1
ATOM 658 C C . GLU A 1 86 ? 15.102 2.026 0.121 1.00 87.19 86 GLU A C 1
ATOM 660 O O . GLU A 1 86 ? 16.102 1.332 0.301 1.00 87.19 86 GLU A O 1
ATOM 665 N N . THR A 1 87 ? 14.535 2.126 -1.082 1.00 84.50 87 THR A N 1
ATOM 666 C CA . THR A 1 87 ? 15.057 1.398 -2.247 1.00 84.50 87 THR A CA 1
ATOM 667 C C . THR A 1 87 ? 16.417 1.937 -2.686 1.00 84.50 87 THR A C 1
ATOM 669 O O . THR A 1 87 ? 17.318 1.161 -3.004 1.00 84.50 87 THR A O 1
ATOM 672 N N . CYS A 1 88 ? 16.623 3.255 -2.648 1.00 84.12 88 CYS A N 1
ATOM 673 C CA . CYS A 1 88 ? 17.939 3.842 -2.890 1.00 84.12 88 CYS A CA 1
ATOM 674 C C . CYS A 1 88 ? 18.990 3.332 -1.898 1.00 84.12 88 CYS A C 1
ATOM 676 O O . CYS A 1 88 ? 20.114 3.041 -2.302 1.00 84.12 88 CYS A O 1
ATOM 678 N N . LEU A 1 89 ? 18.622 3.154 -0.627 1.00 86.25 89 LEU A N 1
ATOM 679 C CA . LEU A 1 89 ? 19.491 2.520 0.364 1.00 86.25 89 LEU A CA 1
ATOM 680 C C . LEU A 1 89 ? 19.714 1.033 0.058 1.00 86.25 89 LEU A C 1
ATOM 682 O O . LEU A 1 89 ? 20.848 0.569 0.150 1.00 86.25 89 LEU A O 1
ATOM 686 N N . ALA A 1 90 ? 18.687 0.295 -0.371 1.00 82.50 90 ALA A N 1
ATOM 687 C CA . ALA A 1 90 ? 18.819 -1.107 -0.774 1.00 82.50 90 ALA A CA 1
ATOM 688 C C . ALA A 1 90 ? 19.787 -1.291 -1.958 1.00 82.50 90 ALA A C 1
ATOM 690 O O . ALA A 1 90 ? 20.575 -2.237 -1.966 1.00 82.50 90 ALA A O 1
ATOM 691 N N . MET A 1 91 ? 19.804 -0.354 -2.914 1.00 79.62 91 MET A N 1
ATOM 692 C CA . MET A 1 91 ? 20.752 -0.367 -4.037 1.00 79.62 91 MET A CA 1
ATOM 693 C C . MET A 1 91 ? 22.218 -0.266 -3.596 1.00 79.62 91 MET A C 1
ATOM 695 O O . MET A 1 91 ? 23.095 -0.762 -4.298 1.00 79.62 91 MET A O 1
ATOM 699 N N . THR A 1 92 ? 22.514 0.341 -2.441 1.00 81.69 92 THR A N 1
ATOM 700 C CA . THR A 1 92 ? 23.903 0.421 -1.948 1.00 81.69 92 THR A CA 1
ATOM 701 C C . THR A 1 92 ? 24.467 -0.943 -1.556 1.00 81.69 92 THR A C 1
ATOM 703 O O . THR A 1 92 ? 25.672 -1.153 -1.659 1.00 81.69 92 THR A O 1
ATOM 706 N N . ILE A 1 93 ? 23.594 -1.875 -1.162 1.00 78.25 93 ILE A N 1
ATOM 707 C CA . ILE A 1 93 ? 23.958 -3.232 -0.745 1.00 78.25 93 ILE A CA 1
ATOM 708 C C . ILE A 1 93 ? 24.172 -4.132 -1.971 1.00 78.25 93 ILE A C 1
ATOM 710 O O . ILE A 1 93 ? 25.049 -4.986 -1.972 1.00 78.25 93 ILE A O 1
ATOM 714 N N . PHE A 1 94 ? 23.410 -3.903 -3.040 1.00 73.44 94 PHE A N 1
ATOM 715 C CA . PHE A 1 94 ? 23.374 -4.762 -4.224 1.00 73.44 94 PHE A CA 1
ATOM 716 C C . PHE A 1 94 ? 23.758 -4.014 -5.499 1.00 73.44 94 PHE A C 1
ATOM 718 O O . PHE A 1 94 ? 23.134 -4.133 -6.555 1.00 73.44 94 PHE A O 1
ATOM 725 N N . ARG A 1 95 ? 24.814 -3.210 -5.398 1.00 72.88 95 ARG A N 1
ATOM 726 C CA . ARG A 1 95 ? 25.276 -2.356 -6.493 1.00 72.88 95 ARG A CA 1
ATOM 727 C C . ARG A 1 95 ? 25.577 -3.140 -7.778 1.00 72.88 95 ARG A C 1
ATOM 729 O O . ARG A 1 95 ? 25.409 -2.594 -8.865 1.00 72.88 95 ARG A O 1
ATOM 736 N N . GLU A 1 96 ? 26.021 -4.389 -7.653 1.00 68.06 96 GLU A N 1
ATOM 737 C CA . GLU A 1 96 ? 26.406 -5.248 -8.781 1.00 68.06 96 GLU A CA 1
ATOM 738 C C . GLU A 1 96 ? 25.204 -5.840 -9.538 1.00 68.06 96 GLU A C 1
ATOM 740 O O . GLU A 1 96 ? 25.319 -6.116 -10.730 1.00 68.06 96 GLU A O 1
ATOM 745 N N . ASP A 1 97 ? 24.032 -5.926 -8.899 1.00 70.94 97 ASP A N 1
ATOM 746 C CA . ASP A 1 97 ? 22.784 -6.433 -9.497 1.00 70.94 97 ASP A CA 1
ATOM 747 C C . ASP A 1 97 ? 21.976 -5.333 -10.221 1.00 70.94 97 ASP A C 1
ATOM 749 O O . ASP A 1 97 ? 20.870 -5.572 -10.723 1.00 70.94 97 ASP A O 1
ATOM 753 N N . PHE A 1 98 ? 22.495 -4.101 -10.285 1.00 77.19 98 PHE A N 1
ATOM 754 C CA . PHE A 1 98 ? 21.783 -2.987 -10.904 1.00 77.19 98 PHE A CA 1
ATOM 755 C C . PHE A 1 98 ? 21.711 -3.144 -12.431 1.00 77.19 98 PHE A C 1
ATOM 757 O O . PHE A 1 98 ? 22.696 -2.985 -13.153 1.00 77.19 98 PHE A O 1
ATOM 764 N N . GLY A 1 99 ? 20.505 -3.395 -12.941 1.00 83.31 99 GLY A N 1
ATOM 765 C CA . GLY A 1 99 ? 20.236 -3.535 -14.370 1.00 83.31 99 GLY A CA 1
ATOM 766 C C . GLY A 1 99 ? 18.799 -3.187 -14.757 1.00 83.31 99 GLY A C 1
ATOM 767 O O . GLY A 1 99 ? 17.982 -2.775 -13.935 1.00 83.31 99 GLY A O 1
ATOM 768 N N . LEU A 1 100 ? 18.465 -3.379 -16.036 1.00 84.62 100 LEU A N 1
ATOM 769 C CA . LEU A 1 100 ? 17.125 -3.086 -16.568 1.00 84.62 100 LEU A CA 1
ATOM 770 C C . LEU A 1 100 ? 16.026 -3.916 -15.888 1.00 84.62 100 LEU A C 1
ATOM 772 O O . LEU A 1 100 ? 14.945 -3.399 -15.619 1.00 84.62 100 LEU A O 1
ATOM 776 N N . LEU A 1 101 ? 16.313 -5.185 -15.580 1.00 85.56 101 LEU A N 1
ATOM 777 C CA . LEU A 1 101 ? 15.382 -6.064 -14.869 1.00 85.56 101 LEU A CA 1
ATOM 778 C C . LEU A 1 101 ? 15.118 -5.567 -13.445 1.00 85.56 101 LEU A C 1
ATOM 780 O O . LEU A 1 101 ? 13.965 -5.526 -13.029 1.00 85.56 101 LEU A O 1
ATOM 784 N N . PHE A 1 102 ? 16.153 -5.117 -12.728 1.00 86.88 102 PHE A N 1
ATOM 785 C CA . PHE A 1 102 ? 15.991 -4.506 -11.407 1.00 86.88 102 PHE A CA 1
ATOM 786 C C . PHE A 1 102 ? 15.064 -3.286 -11.470 1.00 86.88 102 PHE A C 1
ATOM 788 O O . PHE A 1 102 ? 14.115 -3.197 -10.695 1.00 86.88 102 PHE A O 1
ATOM 795 N N . LEU A 1 103 ? 15.288 -2.381 -12.430 1.00 88.25 103 LEU A N 1
ATOM 796 C CA . LEU A 1 103 ? 14.445 -1.197 -12.601 1.00 88.25 103 LEU A CA 1
ATOM 797 C C . LEU A 1 103 ? 12.985 -1.570 -12.908 1.00 88.25 103 LEU A C 1
ATOM 799 O O . LEU A 1 103 ? 12.071 -0.913 -12.410 1.00 88.25 103 LEU A O 1
ATOM 803 N N . ALA A 1 104 ? 12.761 -2.635 -13.683 1.00 90.44 104 ALA A N 1
ATOM 804 C CA . ALA A 1 104 ? 11.424 -3.149 -13.967 1.00 90.44 104 ALA A CA 1
ATOM 805 C C . ALA A 1 104 ? 10.740 -3.720 -12.711 1.00 90.44 104 ALA A C 1
ATOM 807 O O . ALA A 1 104 ? 9.611 -3.329 -12.414 1.00 90.44 104 ALA A O 1
ATOM 808 N N . PHE A 1 105 ? 11.419 -4.579 -11.938 1.00 92.00 105 PHE A N 1
ATOM 809 C CA . PHE A 1 105 ? 10.880 -5.122 -10.681 1.00 92.00 105 PHE A CA 1
ATOM 810 C C . PHE A 1 105 ? 10.631 -4.034 -9.638 1.00 92.00 105 PHE A C 1
ATOM 812 O O . PHE A 1 105 ? 9.607 -4.062 -8.960 1.00 92.00 105 PHE A O 1
ATOM 819 N N . PHE A 1 106 ? 11.517 -3.043 -9.548 1.00 91.31 106 PHE A N 1
ATOM 820 C CA . PHE A 1 106 ? 11.333 -1.893 -8.673 1.00 91.31 106 PHE A CA 1
ATOM 821 C C . PHE A 1 106 ? 10.132 -1.037 -9.082 1.00 91.31 106 PHE A C 1
ATOM 823 O O . PHE A 1 106 ? 9.292 -0.709 -8.243 1.00 91.31 106 PHE A O 1
ATOM 830 N N . GLY A 1 107 ? 10.011 -0.713 -10.373 1.00 92.62 107 GLY A N 1
ATOM 831 C CA . GLY A 1 107 ? 8.858 0.017 -10.896 1.00 92.62 107 GLY A CA 1
ATOM 832 C C . GLY A 1 107 ? 7.544 -0.726 -10.644 1.00 92.62 107 GLY A C 1
ATOM 833 O O . GLY A 1 107 ? 6.557 -0.110 -10.239 1.00 92.62 107 GLY A O 1
ATOM 834 N N . MET A 1 108 ? 7.547 -2.051 -10.810 1.00 94.06 108 MET A N 1
ATOM 835 C CA . MET A 1 108 ? 6.400 -2.904 -10.499 1.00 94.06 108 MET A CA 1
ATOM 836 C C . MET A 1 108 ? 6.078 -2.907 -8.999 1.00 94.06 108 MET A C 1
ATOM 838 O O . MET A 1 108 ? 4.919 -2.710 -8.641 1.00 94.06 108 MET A O 1
ATOM 842 N N . LEU A 1 109 ? 7.081 -3.044 -8.125 1.00 94.69 109 LEU A N 1
ATOM 843 C CA . LEU A 1 109 ? 6.887 -3.011 -6.674 1.00 94.69 109 LEU A CA 1
ATOM 844 C C . LEU A 1 109 ? 6.263 -1.684 -6.232 1.00 94.69 109 LEU A C 1
ATOM 846 O O . LEU A 1 109 ? 5.276 -1.688 -5.501 1.00 94.69 109 LEU A O 1
ATOM 850 N N . LEU A 1 110 ? 6.802 -0.547 -6.688 1.00 94.31 110 LEU A N 1
ATOM 851 C CA . LEU A 1 110 ? 6.244 0.768 -6.359 1.00 94.31 110 LEU A CA 1
ATOM 852 C C . LEU A 1 110 ? 4.798 0.912 -6.837 1.00 94.31 110 LEU A C 1
ATOM 854 O O . LEU A 1 110 ? 3.957 1.424 -6.099 1.00 94.31 110 LEU A O 1
ATOM 858 N N . LEU A 1 111 ? 4.497 0.445 -8.050 1.00 95.69 111 LEU A N 1
ATOM 859 C CA . LEU A 1 111 ? 3.143 0.479 -8.595 1.00 95.69 111 LEU A CA 1
ATOM 860 C C . LEU A 1 111 ? 2.171 -0.320 -7.717 1.00 95.69 111 LEU A C 1
ATOM 862 O O . LEU A 1 111 ? 1.104 0.180 -7.358 1.00 95.69 111 LEU A O 1
ATOM 866 N N . VAL A 1 112 ? 2.556 -1.539 -7.342 1.00 96.75 112 VAL A N 1
ATOM 867 C CA . VAL A 1 112 ? 1.752 -2.414 -6.483 1.00 96.75 112 VAL A CA 1
ATOM 868 C C . VAL A 1 112 ? 1.609 -1.821 -5.072 1.00 96.75 112 VAL A C 1
ATOM 870 O O . VAL A 1 112 ? 0.496 -1.814 -4.541 1.00 96.75 112 VAL A O 1
ATOM 873 N N . LYS A 1 113 ? 2.672 -1.237 -4.490 1.00 96.75 113 LYS A N 1
ATOM 874 C CA . LYS A 1 113 ? 2.626 -0.512 -3.199 1.00 96.75 113 LYS A CA 1
ATOM 875 C C . LYS A 1 113 ? 1.610 0.634 -3.228 1.00 96.75 113 LYS A C 1
ATOM 877 O O . LYS A 1 113 ? 0.793 0.750 -2.317 1.00 96.75 113 LYS A O 1
ATOM 882 N N . ILE A 1 114 ? 1.614 1.445 -4.289 1.00 96.44 114 ILE A N 1
ATOM 883 C CA . ILE A 1 114 ? 0.671 2.563 -4.452 1.00 96.44 114 ILE A CA 1
ATOM 884 C C . ILE A 1 114 ? -0.775 2.063 -4.428 1.00 96.44 114 ILE A C 1
ATOM 886 O O . ILE A 1 114 ? -1.607 2.638 -3.727 1.00 96.44 114 ILE A O 1
ATOM 890 N N . PHE A 1 115 ? -1.089 0.989 -5.157 1.00 97.62 115 PHE A N 1
ATOM 891 C CA . PHE A 1 115 ? -2.445 0.441 -5.155 1.00 97.62 115 PHE A CA 1
ATOM 892 C C . PHE A 1 115 ? -2.854 -0.108 -3.788 1.00 97.62 115 PHE A C 1
ATOM 894 O O . PHE A 1 115 ? -3.968 0.178 -3.355 1.00 97.62 115 PHE A O 1
ATOM 901 N N . HIS A 1 116 ? -1.961 -0.795 -3.073 1.00 97.88 116 HIS A N 1
ATOM 902 C CA . HIS A 1 116 ? -2.222 -1.224 -1.696 1.00 97.88 116 HIS A CA 1
ATOM 903 C C . HIS A 1 116 ? -2.550 -0.049 -0.771 1.00 97.88 116 HIS A C 1
ATOM 905 O O . HIS A 1 116 ? -3.535 -0.105 -0.037 1.00 97.88 116 HIS A O 1
ATOM 911 N N . TRP A 1 117 ? -1.776 1.037 -0.839 1.00 97.06 117 TRP A N 1
ATOM 912 C CA . TRP A 1 117 ? -2.023 2.230 -0.026 1.00 97.06 117 TRP A CA 1
ATOM 913 C C . TRP A 1 117 ? -3.370 2.881 -0.334 1.00 97.06 117 TRP A C 1
ATOM 915 O O . TRP A 1 117 ? -4.072 3.276 0.592 1.00 97.06 117 TRP A O 1
ATOM 925 N N . ILE A 1 118 ? -3.764 2.947 -1.611 1.00 97.12 118 ILE A N 1
ATOM 926 C CA . ILE A 1 118 ? -5.078 3.485 -1.991 1.00 97.12 118 ILE A CA 1
ATOM 927 C C . ILE A 1 118 ? -6.202 2.585 -1.464 1.00 97.12 118 ILE A C 1
ATOM 929 O O . ILE A 1 118 ? -7.184 3.098 -0.932 1.00 97.12 118 ILE A O 1
ATOM 933 N N . VAL A 1 119 ? -6.087 1.258 -1.604 1.00 97.25 119 VAL A N 1
ATOM 934 C CA . VAL A 1 119 ? -7.103 0.320 -1.091 1.00 97.25 119 VAL A CA 1
ATOM 935 C C . VAL A 1 119 ? -7.241 0.457 0.420 1.00 97.25 119 VAL A C 1
ATOM 937 O O . VAL A 1 119 ? -8.363 0.558 0.911 1.00 97.25 119 VAL A O 1
ATOM 940 N N . GLN A 1 120 ? -6.125 0.510 1.147 1.00 96.62 120 GLN A N 1
ATOM 941 C CA . GLN A 1 120 ? -6.129 0.687 2.595 1.00 96.62 120 GLN A CA 1
ATOM 942 C C . GLN A 1 120 ? -6.870 1.970 2.996 1.00 96.62 120 GLN A C 1
ATOM 944 O O . GLN A 1 120 ? -7.840 1.903 3.747 1.00 96.62 120 GLN A O 1
ATOM 949 N N . ASP A 1 121 ? -6.494 3.115 2.421 1.00 95.62 121 ASP A N 1
ATOM 950 C CA . ASP A 1 121 ? -7.109 4.406 2.744 1.00 95.62 121 ASP A CA 1
ATOM 951 C C . ASP A 1 121 ? -8.607 4.465 2.351 1.00 95.62 121 ASP A C 1
ATOM 953 O O . ASP A 1 121 ? -9.398 5.205 2.950 1.00 95.62 121 ASP A O 1
ATOM 957 N N . ARG A 1 122 ? -9.029 3.695 1.337 1.00 95.12 122 ARG A N 1
ATOM 958 C CA . ARG A 1 122 ? -10.441 3.557 0.938 1.00 95.12 122 ARG A CA 1
ATOM 959 C C . ARG A 1 122 ? -11.236 2.692 1.903 1.00 95.12 122 ARG A C 1
ATOM 961 O O . ARG A 1 122 ? -12.368 3.056 2.210 1.00 95.12 122 ARG A O 1
ATOM 968 N N . VAL A 1 123 ? -10.665 1.580 2.359 1.00 95.19 123 VAL A N 1
ATOM 969 C CA . VAL A 1 123 ? -11.299 0.699 3.347 1.00 95.19 123 VAL A CA 1
ATOM 970 C C . VAL A 1 123 ? -11.431 1.415 4.686 1.00 95.19 123 VAL A C 1
ATOM 972 O O . VAL A 1 123 ? -12.522 1.418 5.247 1.00 95.19 123 VAL A O 1
ATOM 975 N N . ASP A 1 124 ? -10.389 2.116 5.136 1.00 92.19 124 ASP A N 1
ATOM 976 C CA . ASP A 1 124 ? -10.433 2.902 6.376 1.00 92.19 124 ASP A CA 1
ATOM 977 C C . ASP A 1 124 ? -11.480 4.037 6.293 1.00 92.19 124 ASP A C 1
ATOM 979 O O . ASP A 1 124 ? -12.107 4.406 7.283 1.00 92.19 124 ASP A O 1
ATOM 983 N N . PHE A 1 125 ? -11.748 4.565 5.093 1.00 91.62 125 PHE A N 1
ATOM 984 C CA . PHE A 1 125 ? -12.803 5.560 4.886 1.00 91.62 125 PHE A CA 1
ATOM 985 C C . PHE A 1 125 ? -14.226 4.994 4.849 1.00 91.62 125 PHE A C 1
ATOM 987 O O . PHE A 1 125 ? -15.176 5.761 5.007 1.00 91.62 125 PHE A O 1
ATOM 994 N N . MET A 1 126 ? -14.410 3.685 4.652 1.00 90.69 126 MET A N 1
ATOM 995 C CA . MET A 1 126 ? -15.755 3.093 4.609 1.00 90.69 126 MET A CA 1
ATOM 996 C C . MET A 1 126 ? -16.543 3.364 5.891 1.00 90.69 126 MET A C 1
ATOM 998 O O . MET A 1 126 ? -17.755 3.523 5.830 1.00 90.69 126 MET A O 1
ATOM 1002 N N . GLU A 1 127 ? -15.861 3.486 7.030 1.00 82.81 127 GLU A N 1
ATOM 1003 C CA . GLU A 1 127 ? -16.479 3.838 8.311 1.00 82.81 127 GLU A CA 1
ATOM 1004 C C . GLU A 1 127 ? -17.169 5.210 8.303 1.00 82.81 127 GLU A C 1
ATOM 1006 O O . GLU A 1 127 ? -18.161 5.412 8.995 1.00 82.81 127 GLU A O 1
ATOM 1011 N N . GLN A 1 128 ? -16.676 6.151 7.500 1.00 86.44 128 GLN A N 1
ATOM 1012 C CA . GLN A 1 128 ? -17.198 7.518 7.441 1.00 86.44 128 GLN A CA 1
ATOM 1013 C C . GLN A 1 128 ? -18.291 7.686 6.375 1.00 86.44 128 GLN A C 1
ATOM 1015 O O . GLN A 1 128 ? -18.888 8.758 6.272 1.00 86.44 128 GLN A O 1
ATOM 1020 N N . SER A 1 129 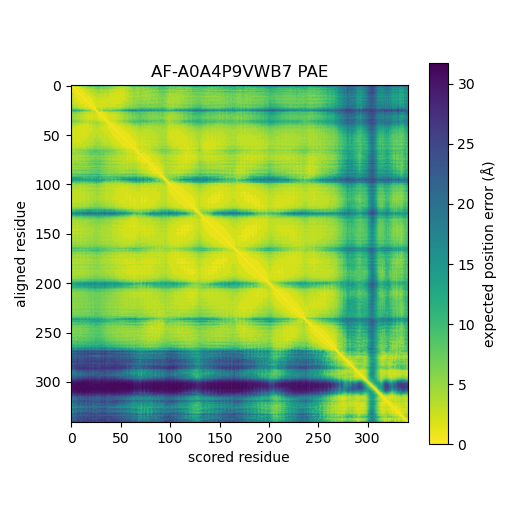? -18.545 6.662 5.550 1.00 83.88 129 SER A N 1
ATOM 1021 C CA . SER A 1 129 ? -19.452 6.747 4.403 1.00 83.88 129 SER A CA 1
ATOM 1022 C C . SER A 1 129 ? -20.623 5.763 4.535 1.00 83.88 129 SER A C 1
ATOM 1024 O O . SER A 1 129 ? -20.459 4.579 4.249 1.00 83.88 129 SER A O 1
ATOM 1026 N N . PRO A 1 130 ? -21.827 6.235 4.916 1.00 70.06 130 PRO A N 1
ATOM 1027 C CA . PRO A 1 130 ? -22.962 5.352 5.208 1.00 70.06 130 PRO A CA 1
ATOM 1028 C C . PRO A 1 130 ? -23.634 4.752 3.960 1.00 70.06 130 PRO A C 1
ATOM 1030 O O . PRO A 1 130 ? -24.345 3.761 4.068 1.00 70.06 130 PRO A O 1
ATOM 1033 N N . ASN A 1 131 ? -23.414 5.318 2.767 1.00 76.44 131 ASN A N 1
ATOM 1034 C CA . ASN A 1 131 ? -24.094 4.904 1.534 1.00 76.44 131 ASN A CA 1
ATOM 1035 C C . ASN A 1 131 ? -23.096 4.394 0.488 1.00 76.44 131 ASN A C 1
ATOM 1037 O O . ASN A 1 131 ? -22.707 5.117 -0.434 1.00 76.44 131 ASN A O 1
ATOM 1041 N N . LEU A 1 132 ? -22.688 3.131 0.619 1.00 85.81 132 LEU A N 1
ATOM 1042 C CA . LEU A 1 132 ? -21.817 2.467 -0.351 1.00 85.81 132 LEU A CA 1
ATOM 1043 C C . LEU A 1 132 ? -22.641 1.779 -1.447 1.00 85.81 132 LEU A C 1
ATOM 1045 O O . LEU A 1 132 ? -23.595 1.052 -1.186 1.00 85.81 132 LEU A O 1
ATOM 1049 N N . THR A 1 133 ? -22.260 1.993 -2.707 1.00 90.38 133 THR A N 1
ATOM 1050 C CA . THR A 1 133 ? -22.919 1.346 -3.853 1.00 90.38 133 THR A CA 1
ATOM 1051 C C . THR A 1 133 ? -22.404 -0.083 -4.058 1.00 90.38 133 THR A C 1
ATOM 1053 O O . THR A 1 133 ? -21.252 -0.391 -3.757 1.00 90.38 133 THR A O 1
ATOM 1056 N N . LEU A 1 134 ? -23.204 -0.964 -4.671 1.00 89.81 134 LEU A N 1
ATOM 1057 C CA . LEU A 1 134 ? -22.748 -2.317 -5.040 1.00 89.81 134 LEU A CA 1
ATOM 1058 C C . LEU A 1 134 ? -21.496 -2.280 -5.938 1.00 89.81 134 LEU A C 1
ATOM 1060 O O . LEU A 1 134 ? -20.584 -3.089 -5.780 1.00 89.81 134 LEU A O 1
ATOM 1064 N N . GLY A 1 135 ? -21.426 -1.305 -6.850 1.00 91.94 135 GLY A N 1
ATOM 1065 C CA . GLY A 1 135 ? -20.273 -1.111 -7.728 1.00 91.94 135 GLY A CA 1
ATOM 1066 C C . GLY A 1 135 ? -18.979 -0.818 -6.964 1.00 91.94 135 GLY A C 1
ATOM 1067 O O . GLY A 1 135 ? -17.915 -1.268 -7.386 1.00 91.94 135 GLY A O 1
ATOM 1068 N N . PHE A 1 136 ? -19.060 -0.127 -5.823 1.00 92.56 136 PHE A N 1
ATOM 1069 C CA . PHE A 1 136 ? -17.912 0.074 -4.940 1.00 92.56 136 PHE A CA 1
ATOM 1070 C C . PHE A 1 136 ? -17.408 -1.259 -4.375 1.00 92.56 136 PHE A C 1
ATOM 1072 O O . PHE A 1 136 ? -16.228 -1.568 -4.526 1.00 92.56 136 PHE A O 1
ATOM 1079 N N . HIS A 1 137 ? -18.296 -2.087 -3.816 1.00 94.19 137 HIS A N 1
ATOM 1080 C CA . HIS A 1 137 ? -17.921 -3.394 -3.265 1.00 94.19 137 HIS A CA 1
ATOM 1081 C C . HIS A 1 137 ? -17.296 -4.316 -4.319 1.00 94.19 137 HIS A C 1
ATOM 1083 O O . HIS A 1 137 ? -16.247 -4.909 -4.071 1.00 94.19 137 HIS A O 1
ATOM 1089 N N . VAL A 1 138 ? -17.883 -4.386 -5.521 1.00 95.44 138 VAL A N 1
ATOM 1090 C CA . VAL A 1 138 ? -17.322 -5.175 -6.631 1.00 95.44 138 VAL A CA 1
ATOM 1091 C C . VAL A 1 138 ? -15.917 -4.683 -6.988 1.00 95.44 138 VAL A C 1
ATOM 1093 O O . VAL A 1 138 ? -14.999 -5.494 -7.104 1.00 95.44 138 VAL A O 1
ATOM 1096 N N . ARG A 1 139 ? -15.709 -3.366 -7.113 1.00 95.75 139 ARG A N 1
ATOM 1097 C CA . ARG A 1 139 ? -14.387 -2.790 -7.420 1.00 95.75 139 ARG A CA 1
ATOM 1098 C C . ARG A 1 139 ? -13.361 -3.055 -6.320 1.00 95.75 139 ARG A C 1
ATOM 1100 O O . ARG A 1 139 ? -12.233 -3.404 -6.643 1.00 95.75 139 ARG A O 1
ATOM 1107 N N . MET A 1 140 ? -13.740 -2.927 -5.048 1.00 95.44 140 MET A N 1
ATOM 1108 C CA . MET A 1 140 ? -12.829 -3.146 -3.917 1.00 95.44 140 MET A CA 1
ATOM 1109 C C . MET A 1 140 ? -12.423 -4.618 -3.781 1.00 95.44 140 MET A C 1
ATOM 1111 O O . MET A 1 140 ? -11.239 -4.921 -3.649 1.00 95.44 140 MET A O 1
ATOM 1115 N N . VAL A 1 141 ? -13.375 -5.550 -3.873 1.00 96.69 141 VAL A N 1
ATOM 1116 C CA . VAL A 1 141 ? -13.072 -6.990 -3.799 1.00 96.69 141 VAL A CA 1
ATOM 1117 C C . VAL A 1 141 ? -12.231 -7.436 -4.995 1.00 96.69 141 VAL A C 1
ATOM 1119 O O . VAL A 1 141 ? -11.271 -8.184 -4.824 1.00 96.69 141 VAL A O 1
ATOM 1122 N N . THR A 1 142 ? -12.543 -6.947 -6.200 1.00 97.19 142 THR A N 1
ATOM 1123 C CA . THR A 1 142 ? -11.767 -7.295 -7.401 1.00 97.19 142 THR A CA 1
ATOM 1124 C C . THR A 1 142 ? -10.339 -6.766 -7.335 1.00 97.19 142 THR A C 1
ATOM 1126 O O . THR A 1 142 ? -9.421 -7.536 -7.605 1.00 97.19 142 THR A O 1
ATOM 1129 N N . ILE A 1 143 ? -10.112 -5.510 -6.927 1.00 97.69 143 ILE A N 1
ATOM 1130 C CA . ILE A 1 143 ? -8.743 -4.985 -6.824 1.00 97.69 143 ILE A CA 1
ATOM 1131 C C . ILE A 1 143 ? -7.942 -5.672 -5.711 1.00 97.69 143 ILE A C 1
ATOM 1133 O O . ILE A 1 143 ? -6.800 -6.044 -5.956 1.00 97.69 143 ILE A O 1
ATOM 1137 N N . MET A 1 144 ? -8.533 -5.935 -4.536 1.00 98.19 144 MET A N 1
ATOM 1138 C CA . MET A 1 144 ? -7.860 -6.690 -3.465 1.00 98.19 144 MET A CA 1
ATOM 1139 C C . MET A 1 144 ? -7.483 -8.107 -3.912 1.00 98.19 144 MET A C 1
ATOM 1141 O O . MET A 1 144 ? -6.381 -8.572 -3.620 1.00 98.19 144 MET A O 1
ATOM 1145 N N . GLY A 1 145 ? -8.366 -8.779 -4.661 1.00 98.19 145 GLY A N 1
ATOM 1146 C CA . GLY A 1 145 ? -8.090 -10.095 -5.238 1.00 98.19 145 GLY A CA 1
ATOM 1147 C C . GLY A 1 145 ? -6.967 -10.066 -6.278 1.00 98.19 145 GLY A C 1
ATOM 1148 O O . GLY A 1 145 ? -6.070 -10.905 -6.232 1.00 98.19 145 GLY A O 1
ATOM 1149 N N . LEU A 1 146 ? -6.970 -9.078 -7.179 1.00 98.00 146 LEU A N 1
ATOM 1150 C CA . LEU A 1 146 ? -5.906 -8.899 -8.174 1.00 98.00 146 LEU A CA 1
ATOM 1151 C C . LEU A 1 146 ? -4.549 -8.613 -7.522 1.00 98.00 146 LEU A C 1
ATOM 1153 O O . LEU A 1 146 ? -3.540 -9.175 -7.951 1.00 98.00 146 LEU A O 1
ATOM 1157 N N . LEU A 1 147 ? -4.523 -7.779 -6.479 1.00 98.19 147 LEU A N 1
ATOM 1158 C CA . LEU A 1 147 ? -3.311 -7.496 -5.711 1.00 98.19 147 LEU A CA 1
ATOM 1159 C C . LEU A 1 147 ? -2.786 -8.762 -5.026 1.00 98.19 147 LEU A C 1
ATOM 1161 O O . LEU A 1 147 ? -1.627 -9.104 -5.226 1.00 98.19 147 LEU A O 1
ATOM 1165 N N . MET A 1 148 ? -3.654 -9.532 -4.358 1.00 98.31 148 MET A N 1
ATOM 1166 C CA . MET A 1 148 ? -3.270 -10.798 -3.719 1.00 98.31 148 MET A CA 1
ATOM 1167 C C . MET A 1 148 ? -2.638 -11.784 -4.710 1.00 98.31 148 MET A C 1
ATOM 1169 O O . MET A 1 148 ? -1.591 -12.365 -4.433 1.00 98.31 148 MET A O 1
ATOM 1173 N N . VAL A 1 149 ? -3.262 -11.976 -5.878 1.00 98.38 149 VAL A N 1
ATOM 1174 C CA . VAL A 1 149 ? -2.729 -12.867 -6.923 1.00 98.38 149 VAL A CA 1
ATOM 1175 C C . VAL A 1 149 ? -1.380 -12.363 -7.434 1.00 98.38 149 VAL A C 1
ATOM 1177 O O . VAL A 1 149 ? -0.463 -13.160 -7.627 1.00 98.38 149 VAL A O 1
ATOM 1180 N N . THR A 1 150 ? -1.250 -11.050 -7.630 1.00 97.94 150 THR A N 1
ATOM 1181 C CA . THR A 1 150 ? -0.008 -10.425 -8.098 1.00 97.94 150 THR A CA 1
ATOM 1182 C C . THR A 1 150 ? 1.119 -10.623 -7.089 1.00 97.94 150 THR A C 1
ATOM 1184 O O . THR A 1 150 ? 2.194 -11.081 -7.473 1.00 97.94 150 THR A O 1
ATOM 1187 N N . ASP A 1 151 ?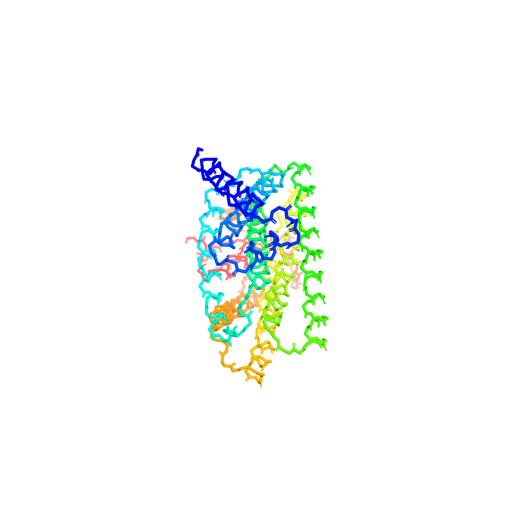 0.875 -10.357 -5.805 1.00 98.00 151 ASP A N 1
ATOM 1188 C CA . ASP A 1 151 ? 1.897 -10.510 -4.772 1.00 98.00 151 ASP A CA 1
ATOM 1189 C C . ASP A 1 151 ? 2.316 -11.973 -4.608 1.00 98.00 151 ASP A C 1
ATOM 1191 O O . ASP A 1 151 ? 3.509 -12.266 -4.584 1.00 98.00 151 ASP A O 1
ATOM 1195 N N . LEU A 1 152 ? 1.364 -12.914 -4.565 1.00 98.00 152 LEU A N 1
ATOM 1196 C CA . LEU A 1 152 ? 1.672 -14.346 -4.467 1.00 98.00 152 LEU A CA 1
ATOM 1197 C C . LEU A 1 152 ? 2.491 -14.838 -5.666 1.00 98.00 152 LEU A C 1
ATOM 1199 O O . LEU A 1 152 ? 3.445 -15.597 -5.488 1.00 98.00 152 LEU A O 1
ATOM 1203 N N . ALA A 1 153 ? 2.153 -14.389 -6.878 1.00 98.12 153 ALA A N 1
ATOM 1204 C CA . ALA A 1 153 ? 2.908 -14.729 -8.079 1.00 98.12 153 ALA A CA 1
ATOM 1205 C C . ALA A 1 153 ? 4.340 -14.172 -8.029 1.00 98.12 153 ALA A C 1
ATOM 1207 O O . ALA A 1 153 ? 5.284 -14.878 -8.386 1.00 98.12 153 ALA A O 1
ATOM 1208 N N . LEU A 1 154 ? 4.519 -12.935 -7.555 1.00 97.19 154 LEU A N 1
ATOM 1209 C CA . LEU A 1 154 ? 5.832 -12.291 -7.462 1.00 97.19 154 LEU A CA 1
ATOM 1210 C C . LEU A 1 154 ? 6.690 -12.857 -6.328 1.00 97.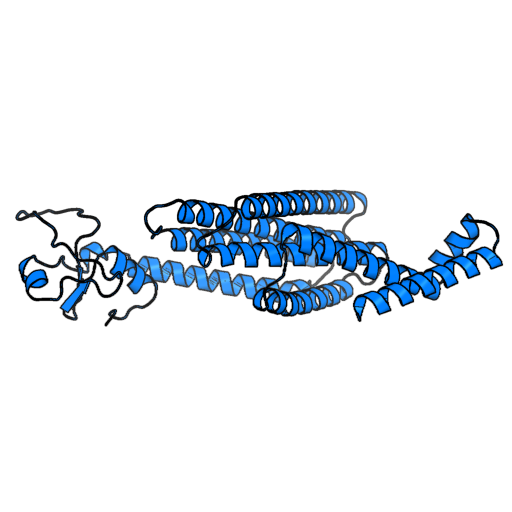19 154 LEU A C 1
ATOM 1212 O O . LEU A 1 154 ? 7.894 -13.022 -6.517 1.00 97.19 154 LEU A O 1
ATOM 1216 N N . VAL A 1 155 ? 6.091 -13.227 -5.193 1.00 97.00 155 VAL A N 1
ATOM 1217 C CA . VAL A 1 155 ? 6.775 -13.986 -4.135 1.00 97.00 155 VAL A CA 1
ATOM 1218 C C . VAL A 1 155 ? 7.202 -15.354 -4.660 1.00 97.00 155 VAL A C 1
ATOM 1220 O O . VAL A 1 155 ? 8.359 -15.732 -4.493 1.00 97.00 155 VAL A O 1
ATOM 1223 N N . GLY A 1 156 ? 6.309 -16.079 -5.341 1.00 97.06 156 GLY A N 1
ATOM 1224 C CA . GLY A 1 156 ? 6.628 -17.377 -5.939 1.00 97.06 156 GLY A CA 1
ATOM 1225 C C . GLY A 1 156 ? 7.770 -17.288 -6.952 1.00 97.06 156 GLY A C 1
ATOM 1226 O O . GLY A 1 156 ? 8.703 -18.088 -6.901 1.00 97.06 156 GLY A O 1
ATOM 1227 N N . TYR A 1 157 ? 7.742 -16.269 -7.817 1.00 96.25 157 TYR A N 1
ATOM 1228 C CA . TYR A 1 157 ? 8.827 -15.982 -8.755 1.00 96.25 157 TYR A CA 1
ATOM 1229 C C . TYR A 1 157 ? 10.139 -15.647 -8.036 1.00 96.25 157 TYR A C 1
ATOM 1231 O O . TYR A 1 157 ? 11.183 -16.185 -8.396 1.00 96.25 157 TYR A O 1
ATOM 1239 N N . ALA A 1 158 ? 10.102 -14.792 -7.009 1.00 94.81 158 ALA A N 1
ATOM 1240 C CA . ALA A 1 158 ? 11.290 -14.423 -6.245 1.00 94.81 158 ALA A CA 1
ATOM 1241 C C . ALA A 1 158 ? 11.928 -15.646 -5.569 1.00 94.81 158 ALA A C 1
ATOM 1243 O O . ALA A 1 158 ? 13.141 -15.820 -5.651 1.00 94.81 158 ALA A O 1
ATOM 1244 N N . ILE A 1 159 ? 11.116 -16.526 -4.971 1.00 94.25 159 ILE A N 1
ATOM 1245 C CA . ILE A 1 159 ? 11.587 -17.769 -4.346 1.00 94.25 159 ILE A CA 1
ATOM 1246 C C . ILE A 1 159 ? 12.208 -18.703 -5.393 1.00 94.25 159 ILE A C 1
ATOM 1248 O O . ILE A 1 159 ? 13.340 -19.145 -5.203 1.00 94.25 159 ILE A O 1
ATOM 1252 N N . ASP A 1 160 ? 11.515 -18.985 -6.502 1.00 96.12 160 ASP A N 1
ATOM 1253 C CA . ASP A 1 160 ? 12.036 -19.862 -7.564 1.00 96.12 160 ASP A CA 1
ATOM 1254 C C . ASP A 1 160 ? 13.345 -19.317 -8.155 1.00 96.12 160 ASP A C 1
ATOM 1256 O O . ASP A 1 160 ? 14.320 -20.057 -8.307 1.00 96.12 160 ASP A O 1
ATOM 1260 N N . TYR A 1 161 ? 13.409 -18.008 -8.407 1.00 93.81 161 TYR A N 1
ATOM 1261 C CA . TYR A 1 161 ? 14.615 -17.356 -8.906 1.00 93.81 161 TYR A CA 1
ATOM 1262 C C . TYR A 1 161 ? 15.776 -17.470 -7.910 1.00 93.81 161 TYR A C 1
ATOM 1264 O O . TYR A 1 161 ? 16.883 -17.854 -8.295 1.00 93.81 161 TYR A O 1
ATOM 1272 N N . THR A 1 162 ? 15.533 -17.190 -6.626 1.00 91.75 162 THR A N 1
ATOM 1273 C CA . THR A 1 162 ? 16.555 -17.298 -5.576 1.00 91.75 162 THR A CA 1
ATOM 1274 C C . THR A 1 162 ? 17.044 -18.734 -5.390 1.00 91.75 162 THR A C 1
ATOM 1276 O O . THR A 1 162 ? 18.237 -18.939 -5.181 1.00 91.75 162 THR A O 1
ATOM 1279 N N . LEU A 1 163 ? 16.175 -19.739 -5.516 1.00 93.44 163 LEU A N 1
ATOM 1280 C CA . LEU A 1 163 ? 16.582 -21.145 -5.414 1.00 93.44 163 LEU A CA 1
ATOM 1281 C C . LEU A 1 163 ? 17.449 -21.604 -6.596 1.00 93.44 163 LEU A C 1
ATOM 1283 O O . LEU A 1 163 ? 18.311 -22.461 -6.414 1.00 93.44 163 LEU A O 1
ATOM 1287 N N . ARG A 1 164 ? 17.242 -21.048 -7.796 1.00 94.62 164 ARG A N 1
ATOM 1288 C CA . ARG A 1 164 ? 17.995 -21.428 -9.007 1.00 94.62 164 ARG A CA 1
ATOM 1289 C C . ARG A 1 164 ? 19.307 -20.670 -9.174 1.00 94.62 164 ARG A C 1
ATOM 1291 O O . ARG A 1 164 ? 20.306 -21.268 -9.562 1.00 94.62 164 ARG A O 1
ATOM 1298 N N . VAL A 1 165 ? 19.283 -19.357 -8.952 1.00 90.25 165 VAL A N 1
ATOM 1299 C CA . VAL A 1 165 ? 20.418 -18.454 -9.217 1.00 90.25 165 VAL A CA 1
ATOM 1300 C C . VAL A 1 165 ? 21.232 -18.187 -7.949 1.00 90.25 165 VAL A C 1
ATOM 1302 O O . VAL A 1 165 ? 22.414 -17.867 -8.032 1.00 90.25 165 VAL A O 1
ATOM 1305 N N . GLY A 1 166 ? 20.625 -18.365 -6.774 1.00 87.06 166 GLY A N 1
ATOM 1306 C CA . GLY A 1 166 ? 21.218 -18.041 -5.483 1.00 87.06 166 GLY A CA 1
ATOM 1307 C C . GLY A 1 166 ? 20.737 -16.696 -4.919 1.00 87.06 166 GLY A C 1
ATOM 1308 O O . GLY A 1 166 ? 19.808 -16.069 -5.450 1.00 87.06 166 GLY A O 1
ATOM 1309 N N . PRO A 1 167 ? 21.340 -16.244 -3.804 1.00 86.31 167 PRO A N 1
ATOM 1310 C CA . PRO A 1 167 ? 20.933 -15.025 -3.122 1.00 86.31 167 PRO A CA 1
ATOM 1311 C C . PRO A 1 167 ? 21.280 -13.782 -3.948 1.00 86.31 167 PRO A C 1
ATOM 1313 O O . PRO A 1 167 ? 22.439 -13.501 -4.221 1.00 86.31 167 PRO A O 1
ATOM 1316 N N . THR A 1 168 ? 20.247 -13.034 -4.329 1.00 86.94 168 THR A N 1
ATOM 1317 C CA . THR A 1 168 ? 20.314 -11.793 -5.122 1.00 86.94 168 THR A CA 1
ATOM 1318 C C . THR A 1 168 ? 19.277 -10.803 -4.586 1.00 86.94 168 THR A C 1
ATOM 1320 O O . THR A 1 168 ? 18.533 -11.121 -3.649 1.00 86.94 168 THR A O 1
ATOM 1323 N N . MET A 1 169 ? 19.141 -9.626 -5.203 1.00 85.56 169 MET A N 1
ATOM 1324 C CA . MET A 1 169 ? 18.093 -8.649 -4.846 1.00 85.56 169 MET A CA 1
ATOM 1325 C C . MET A 1 169 ? 16.657 -9.173 -4.840 1.00 85.56 169 MET A C 1
ATOM 1327 O O . MET A 1 169 ? 15.796 -8.563 -4.203 1.00 85.56 169 MET A O 1
ATOM 1331 N N . MET A 1 170 ? 16.376 -10.294 -5.510 1.00 90.25 170 MET A N 1
ATOM 1332 C CA . MET A 1 170 ? 15.047 -10.912 -5.474 1.00 90.25 170 MET A CA 1
ATOM 1333 C C . MET A 1 170 ? 14.600 -11.264 -4.053 1.00 90.25 170 MET A C 1
ATOM 1335 O O . MET A 1 170 ? 13.405 -11.226 -3.776 1.00 90.25 170 MET A O 1
ATOM 1339 N N . ILE A 1 171 ? 15.543 -11.497 -3.133 1.00 89.62 171 ILE A N 1
ATOM 1340 C CA . ILE A 1 171 ? 15.252 -11.697 -1.712 1.00 89.62 171 ILE A CA 1
ATOM 1341 C C . ILE A 1 171 ? 14.534 -10.465 -1.129 1.00 89.62 171 ILE A C 1
ATOM 1343 O O . ILE A 1 171 ? 13.480 -10.620 -0.514 1.00 89.62 171 ILE A O 1
ATOM 1347 N N . ILE A 1 172 ? 15.027 -9.243 -1.390 1.00 89.56 172 ILE A N 1
ATOM 1348 C CA . ILE A 1 172 ? 14.377 -7.995 -0.936 1.00 89.56 172 ILE A CA 1
ATOM 1349 C C . ILE A 1 172 ? 12.983 -7.855 -1.540 1.00 89.56 172 ILE A C 1
ATOM 1351 O O . ILE A 1 172 ? 12.030 -7.575 -0.817 1.00 89.56 172 ILE A O 1
ATOM 1355 N N . PHE A 1 173 ? 12.844 -8.075 -2.848 1.00 91.81 173 PHE A N 1
ATOM 1356 C CA . PHE A 1 173 ? 11.539 -7.968 -3.498 1.00 91.81 173 PHE A CA 1
ATOM 1357 C C . PHE A 1 173 ? 10.534 -8.978 -2.933 1.00 91.81 173 PHE A C 1
ATOM 1359 O O . PHE A 1 173 ? 9.419 -8.593 -2.593 1.00 91.81 173 PHE A O 1
ATOM 1366 N N . GLY A 1 174 ? 10.922 -10.246 -2.769 1.00 93.69 174 GLY A N 1
ATOM 1367 C CA . GLY A 1 174 ? 10.053 -11.276 -2.192 1.00 93.69 174 GLY A CA 1
ATOM 1368 C C . GLY A 1 174 ? 9.607 -10.943 -0.767 1.00 93.69 174 GLY A C 1
ATOM 1369 O O . GLY A 1 174 ? 8.450 -11.156 -0.403 1.00 93.69 174 GLY A O 1
ATOM 1370 N N . PHE A 1 175 ? 10.495 -10.353 0.027 1.00 92.44 175 PHE A N 1
ATOM 1371 C CA . PHE A 1 175 ? 10.171 -9.864 1.361 1.00 92.44 175 PHE A CA 1
ATOM 1372 C C . PHE A 1 175 ? 9.172 -8.703 1.352 1.00 92.44 175 PHE A C 1
ATOM 1374 O O . PHE A 1 175 ? 8.178 -8.742 2.079 1.00 92.44 175 PHE A O 1
ATOM 1381 N N . GLU A 1 176 ? 9.381 -7.715 0.488 1.00 93.81 176 GLU A N 1
ATOM 1382 C CA . GLU A 1 176 ? 8.466 -6.584 0.328 1.00 93.81 176 GLU A CA 1
ATOM 1383 C C . GLU A 1 176 ? 7.068 -7.042 -0.111 1.00 93.81 176 GLU A C 1
ATOM 1385 O O . GLU A 1 176 ? 6.067 -6.634 0.480 1.00 93.81 176 GLU A O 1
ATOM 1390 N N . TYR A 1 177 ? 6.979 -7.968 -1.073 1.00 96.25 177 TYR A N 1
ATOM 1391 C CA . TYR A 1 177 ? 5.696 -8.559 -1.470 1.00 96.25 177 TYR A CA 1
ATOM 1392 C C . TYR A 1 177 ? 5.060 -9.400 -0.351 1.00 96.25 177 TYR A C 1
ATOM 1394 O O . TYR A 1 177 ? 3.842 -9.396 -0.200 1.00 96.25 177 TYR A O 1
ATOM 1402 N N . THR A 1 178 ? 5.853 -10.060 0.499 1.00 95.94 178 THR A N 1
ATOM 1403 C CA . THR A 1 178 ? 5.328 -10.783 1.674 1.00 95.94 178 THR A CA 1
ATOM 1404 C C . THR A 1 178 ? 4.678 -9.828 2.682 1.00 95.94 178 THR A C 1
ATOM 1406 O O . THR A 1 178 ? 3.612 -10.125 3.230 1.00 95.94 178 THR A O 1
ATOM 1409 N N . ILE A 1 179 ? 5.274 -8.652 2.903 1.00 95.06 179 ILE A N 1
ATOM 1410 C CA . ILE A 1 179 ? 4.672 -7.608 3.744 1.00 95.06 179 ILE A CA 1
ATOM 1411 C C . ILE A 1 179 ? 3.384 -7.076 3.106 1.00 95.06 179 ILE A C 1
ATOM 1413 O O . ILE A 1 179 ? 2.400 -6.861 3.820 1.00 95.06 179 ILE A O 1
ATOM 1417 N N . LEU A 1 180 ? 3.362 -6.900 1.782 1.00 96.69 180 LEU A N 1
ATOM 1418 C CA . LEU A 1 180 ? 2.165 -6.466 1.057 1.00 96.69 180 LEU A CA 1
ATOM 1419 C C . LEU A 1 180 ? 1.021 -7.478 1.147 1.00 96.69 180 LEU A C 1
ATOM 1421 O O . LEU A 1 180 ? -0.105 -7.068 1.421 1.00 96.69 180 LEU A O 1
ATOM 1425 N N . ILE A 1 181 ? 1.306 -8.782 1.079 1.00 97.56 181 ILE A N 1
ATOM 1426 C CA . ILE A 1 181 ? 0.307 -9.834 1.330 1.00 97.56 181 ILE A CA 1
ATOM 1427 C C . ILE A 1 181 ? -0.289 -9.678 2.730 1.00 97.56 181 ILE A C 1
ATOM 1429 O O . ILE A 1 181 ? -1.510 -9.644 2.879 1.00 97.56 181 ILE A O 1
ATOM 1433 N N . SER A 1 182 ? 0.553 -9.542 3.760 1.00 95.81 182 SER A N 1
ATOM 1434 C CA . SER A 1 182 ? 0.086 -9.349 5.141 1.00 95.81 182 SER A CA 1
ATOM 1435 C C . SER A 1 182 ? -0.793 -8.101 5.280 1.00 95.81 182 SER A C 1
ATOM 1437 O O . SER A 1 182 ? -1.842 -8.141 5.931 1.00 95.81 182 SER A O 1
ATOM 1439 N N . LEU A 1 183 ? -0.404 -7.006 4.620 1.00 95.62 183 LEU A N 1
ATOM 1440 C CA . LEU A 1 183 ? -1.187 -5.777 4.576 1.00 95.62 183 LEU A CA 1
ATOM 1441 C C . LEU A 1 183 ? -2.542 -5.999 3.893 1.00 95.62 183 LEU A C 1
ATOM 1443 O O . LEU A 1 183 ? -3.564 -5.633 4.465 1.00 95.62 183 LEU A O 1
ATOM 1447 N N . ASN A 1 184 ? -2.566 -6.638 2.723 1.00 97.75 184 ASN A N 1
ATOM 1448 C CA . ASN A 1 184 ? -3.788 -6.894 1.965 1.00 97.75 184 ASN A CA 1
ATOM 1449 C C . ASN A 1 184 ? -4.753 -7.822 2.723 1.00 97.75 184 ASN A C 1
ATOM 1451 O O . ASN A 1 184 ? -5.957 -7.576 2.732 1.00 97.75 184 ASN A O 1
ATOM 1455 N N . VAL A 1 185 ? -4.242 -8.838 3.436 1.00 97.44 185 VAL A N 1
ATOM 1456 C CA . VAL A 1 185 ? -5.058 -9.675 4.338 1.00 97.44 185 VAL A CA 1
ATOM 1457 C C . VAL A 1 185 ? -5.689 -8.824 5.439 1.00 97.44 185 VAL A C 1
ATOM 1459 O O . VAL A 1 185 ? -6.893 -8.922 5.665 1.00 97.44 185 VAL A O 1
ATOM 1462 N N . SER A 1 186 ? -4.909 -7.965 6.101 1.00 96.81 186 SER A N 1
ATOM 1463 C CA . SER A 1 186 ? -5.432 -7.065 7.138 1.00 96.81 186 SER A CA 1
ATOM 1464 C C . SER A 1 186 ? -6.519 -6.142 6.589 1.00 96.81 186 SER A C 1
ATOM 1466 O O . SER A 1 186 ? -7.615 -6.060 7.145 1.00 96.81 186 SER A O 1
ATOM 1468 N N . THR A 1 187 ? -6.258 -5.503 5.449 1.00 97.44 187 THR A N 1
ATOM 1469 C CA . THR A 1 187 ? -7.216 -4.623 4.778 1.00 97.44 187 THR A CA 1
ATOM 1470 C C . THR A 1 187 ? -8.485 -5.369 4.368 1.00 97.44 187 THR A C 1
ATOM 1472 O O . THR A 1 187 ? -9.582 -4.846 4.557 1.00 97.44 187 THR A O 1
ATOM 1475 N N . PHE A 1 188 ? -8.375 -6.612 3.898 1.00 97.69 188 PHE A N 1
ATOM 1476 C CA . PHE A 1 188 ? -9.533 -7.447 3.588 1.00 97.69 188 PHE A CA 1
ATOM 1477 C C . PHE A 1 188 ? -10.360 -7.781 4.837 1.00 97.69 188 PHE A C 1
ATOM 1479 O O . PHE A 1 188 ? -11.586 -7.673 4.808 1.00 97.69 188 PHE A O 1
ATOM 1486 N N . VAL A 1 189 ? -9.717 -8.127 5.958 1.00 97.25 189 VAL A N 1
ATOM 1487 C CA . VAL A 1 189 ? -10.433 -8.374 7.221 1.00 97.25 189 VAL A CA 1
ATOM 1488 C C . VAL A 1 189 ? -11.135 -7.101 7.699 1.00 97.25 189 VAL A C 1
ATOM 1490 O O . VAL A 1 189 ? -12.319 -7.163 8.028 1.00 97.25 189 VAL A O 1
ATOM 1493 N N . LYS A 1 190 ? -10.473 -5.934 7.664 1.00 96.62 190 LYS A N 1
ATOM 1494 C CA . LYS A 1 190 ? -11.115 -4.642 7.983 1.00 96.62 190 LYS A CA 1
ATOM 1495 C C . LYS A 1 190 ? -12.310 -4.370 7.075 1.00 96.62 190 LYS A C 1
ATOM 1497 O O . LYS A 1 190 ? -13.380 -4.029 7.568 1.00 96.62 190 LYS A O 1
ATOM 1502 N N . TYR A 1 191 ? -12.167 -4.591 5.770 1.00 96.25 191 TYR A N 1
ATOM 1503 C CA . TYR A 1 191 ? -13.256 -4.450 4.803 1.00 96.25 191 TYR A CA 1
ATOM 1504 C C . TYR A 1 191 ? -14.472 -5.316 5.167 1.00 96.25 191 TYR A C 1
ATOM 1506 O O . TYR A 1 191 ? -15.610 -4.837 5.125 1.00 96.25 191 TYR A O 1
ATOM 1514 N N . VAL A 1 192 ? -14.245 -6.573 5.564 1.00 95.38 192 VAL A N 1
ATOM 1515 C CA . VAL A 1 192 ? -15.312 -7.472 6.024 1.00 95.38 192 VAL A CA 1
ATOM 1516 C C . VAL A 1 192 ? -15.962 -6.935 7.300 1.00 95.38 192 VAL A C 1
ATOM 1518 O O . VAL A 1 192 ? -17.187 -6.837 7.342 1.00 95.38 192 VAL A O 1
ATOM 1521 N N . LEU A 1 193 ? -15.174 -6.519 8.297 1.00 94.56 193 LEU A N 1
ATOM 1522 C CA . LEU A 1 193 ? -15.689 -5.947 9.549 1.00 94.56 193 LEU A CA 1
ATOM 1523 C C . LEU A 1 193 ? -16.544 -4.694 9.301 1.00 94.56 193 LEU A C 1
ATOM 1525 O O . LEU A 1 193 ? -17.655 -4.605 9.817 1.00 94.56 193 LEU A O 1
ATOM 1529 N N . HIS A 1 194 ? -16.076 -3.764 8.463 1.00 93.06 194 HIS A N 1
ATOM 1530 C CA . HIS A 1 194 ? -16.837 -2.568 8.086 1.00 93.06 194 HIS A CA 1
ATOM 1531 C C . HIS A 1 194 ? -18.120 -2.913 7.320 1.00 93.06 194 HIS A C 1
ATOM 1533 O O . HIS A 1 194 ? -19.150 -2.284 7.531 1.00 93.06 194 HIS A O 1
ATOM 1539 N N . THR A 1 195 ? -18.090 -3.927 6.452 1.00 92.31 195 THR A N 1
ATOM 1540 C CA . THR A 1 195 ? -19.284 -4.355 5.704 1.00 92.31 195 THR A CA 1
ATOM 1541 C C . THR A 1 195 ? -20.330 -5.006 6.612 1.00 92.31 195 THR A C 1
ATOM 1543 O O . THR A 1 195 ? -21.523 -4.836 6.374 1.00 92.31 195 THR A O 1
ATOM 1546 N N . ILE A 1 196 ? -19.903 -5.756 7.633 1.00 91.50 196 ILE A N 1
ATOM 1547 C CA . ILE A 1 196 ? -20.804 -6.342 8.636 1.00 91.50 196 ILE A CA 1
ATOM 1548 C C . ILE A 1 196 ? -21.456 -5.230 9.464 1.00 91.50 196 ILE A C 1
ATOM 1550 O O . ILE A 1 196 ? -22.675 -5.227 9.605 1.00 91.50 196 ILE A O 1
ATOM 1554 N N . ASP A 1 197 ? -20.660 -4.270 9.937 1.00 90.75 197 ASP A N 1
ATOM 1555 C CA . ASP A 1 197 ? -21.123 -3.118 10.723 1.00 90.75 197 ASP A CA 1
ATOM 1556 C C . ASP A 1 197 ? -22.149 -2.269 9.955 1.00 90.75 197 ASP A C 1
ATOM 1558 O O . ASP A 1 197 ? -23.234 -2.007 10.457 1.00 90.75 197 ASP A O 1
ATOM 1562 N N . LEU A 1 198 ? -21.881 -1.955 8.681 1.00 88.69 198 LEU A N 1
ATOM 1563 C CA . LEU A 1 198 ? -22.803 -1.192 7.824 1.00 88.69 198 LEU A CA 1
ATOM 1564 C C . LEU A 1 198 ? -24.141 -1.897 7.544 1.00 88.69 198 LEU A C 1
ATOM 1566 O O . LEU A 1 198 ? -25.095 -1.248 7.120 1.00 88.69 198 LEU A O 1
ATOM 1570 N N . ARG A 1 199 ? -24.213 -3.222 7.714 1.00 87.56 199 ARG A N 1
ATOM 1571 C CA . ARG A 1 199 ? -25.457 -3.996 7.556 1.00 87.56 199 ARG A CA 1
ATOM 1572 C C . ARG A 1 199 ? -26.223 -4.151 8.867 1.00 87.56 199 ARG A C 1
ATOM 1574 O O . ARG A 1 199 ? -27.367 -4.597 8.829 1.00 87.56 199 ARG A O 1
ATOM 1581 N N . GLY A 1 200 ? -25.591 -3.850 9.998 1.00 85.44 200 GLY A N 1
ATOM 1582 C CA . GLY A 1 200 ? -26.230 -3.887 11.303 1.00 85.44 200 GLY A CA 1
ATOM 1583 C C . GLY A 1 200 ? -27.206 -2.725 11.467 1.00 85.44 200 GLY A C 1
ATOM 1584 O O . GLY A 1 200 ? -26.929 -1.604 11.056 1.00 85.44 200 GLY A O 1
ATOM 1585 N N . GLU A 1 201 ? -28.351 -2.985 12.097 1.00 80.62 201 GLU A N 1
ATOM 1586 C CA . GLU A 1 201 ? -29.294 -1.924 12.485 1.00 80.62 201 GLU A CA 1
ATOM 1587 C C . GLU A 1 201 ? -28.758 -1.077 13.648 1.00 80.62 201 GLU A C 1
ATOM 1589 O O . GLU A 1 201 ? -29.142 0.079 13.810 1.00 80.62 201 GLU A O 1
ATOM 1594 N N . ARG A 1 202 ? -27.872 -1.660 14.466 1.00 81.44 202 ARG A N 1
ATOM 1595 C CA . ARG A 1 202 ? -27.247 -1.021 15.625 1.00 81.44 202 ARG A CA 1
ATOM 1596 C C . ARG A 1 202 ? -25.738 -0.894 15.412 1.00 81.44 202 ARG A C 1
ATOM 1598 O O . ARG A 1 202 ? -25.154 -1.814 14.837 1.00 81.44 202 ARG A O 1
ATOM 1605 N N . PRO A 1 203 ? -25.105 0.184 15.907 1.00 80.06 203 PRO A N 1
ATOM 1606 C CA . PRO A 1 203 ? -23.653 0.326 15.876 1.00 80.06 203 PRO A CA 1
ATOM 1607 C C . PRO A 1 203 ? -22.952 -0.871 16.533 1.00 80.06 203 PRO A C 1
ATOM 1609 O O . PRO A 1 203 ? -23.318 -1.275 17.639 1.00 80.06 203 PRO A O 1
ATOM 1612 N N . TRP A 1 204 ? -21.931 -1.438 15.885 1.00 84.38 204 TRP A N 1
ATOM 1613 C CA . TRP A 1 204 ? -21.179 -2.548 16.469 1.00 84.38 204 TRP A CA 1
ATOM 1614 C C . TRP A 1 204 ? -20.157 -2.053 17.503 1.00 84.38 204 TRP A C 1
ATOM 1616 O O . TRP A 1 204 ? -19.020 -1.709 17.177 1.00 84.38 204 TRP A O 1
ATOM 1626 N N . GLU A 1 205 ? -20.542 -2.077 18.779 1.00 80.25 205 GLU A N 1
ATOM 1627 C CA . GLU A 1 205 ? -19.728 -1.559 19.891 1.00 80.25 205 GLU A CA 1
ATOM 1628 C C . GLU A 1 205 ? -18.351 -2.230 20.041 1.00 80.25 205 GLU A C 1
ATOM 1630 O O . GLU A 1 205 ? -17.357 -1.553 20.306 1.00 80.25 205 GLU A O 1
ATOM 1635 N N . ASP A 1 206 ? -18.260 -3.547 19.824 1.00 83.75 206 ASP A N 1
ATOM 1636 C CA . ASP A 1 206 ? -17.010 -4.307 19.975 1.00 83.75 206 ASP A CA 1
ATOM 1637 C C . ASP A 1 206 ? -16.075 -4.221 18.753 1.00 83.75 206 ASP A C 1
ATOM 1639 O O . ASP A 1 206 ? -14.910 -4.626 18.835 1.00 83.75 206 ASP A O 1
ATOM 1643 N N . LYS A 1 207 ? -16.529 -3.689 17.608 1.00 88.25 207 LYS A N 1
ATOM 1644 C CA . LYS A 1 207 ? -15.731 -3.602 16.367 1.00 88.25 207 LYS A CA 1
ATOM 1645 C C . LYS A 1 207 ? -14.342 -2.972 16.564 1.00 88.25 207 LYS A C 1
ATOM 1647 O O . LYS A 1 207 ? -13.373 -3.556 16.066 1.00 88.25 207 LYS A O 1
ATOM 1652 N N . PRO A 1 208 ? -14.175 -1.842 17.287 1.00 86.88 208 PRO A N 1
ATOM 1653 C CA . PRO A 1 208 ? -12.855 -1.249 17.505 1.00 86.88 208 PRO A CA 1
ATOM 1654 C C . PRO A 1 208 ? -11.877 -2.205 18.200 1.00 86.88 208 PRO A C 1
ATOM 1656 O O . PRO A 1 208 ? -10.680 -2.159 17.926 1.00 86.88 208 PRO A O 1
ATOM 1659 N N . MET A 1 209 ? -12.375 -3.107 19.053 1.00 86.12 209 MET A N 1
ATOM 1660 C CA . MET A 1 209 ? -11.555 -4.113 19.728 1.00 86.12 209 MET A CA 1
ATOM 1661 C C . MET A 1 209 ? -11.076 -5.203 18.760 1.00 86.12 209 MET A C 1
ATOM 1663 O O . MET A 1 209 ? -9.914 -5.606 18.813 1.00 86.12 209 MET A O 1
ATOM 1667 N N . TYR A 1 210 ? -11.924 -5.640 17.823 1.00 91.38 210 TYR A N 1
ATOM 1668 C CA . TYR A 1 210 ? -11.513 -6.563 16.755 1.00 91.38 210 TYR A CA 1
ATOM 1669 C C . TYR A 1 210 ? -10.457 -5.943 15.837 1.00 91.38 210 TYR A C 1
ATOM 1671 O O . TYR A 1 210 ? -9.457 -6.595 15.531 1.00 91.38 210 TYR A O 1
ATOM 1679 N N . ILE A 1 211 ? -10.636 -4.679 15.441 1.00 91.62 211 ILE A N 1
ATOM 1680 C CA . ILE A 1 211 ? -9.649 -3.943 14.633 1.00 91.62 211 ILE A CA 1
ATOM 1681 C C . ILE A 1 211 ? -8.328 -3.804 15.399 1.00 91.62 211 ILE A C 1
ATOM 1683 O O . ILE A 1 211 ? -7.259 -4.029 14.834 1.00 91.62 211 ILE A O 1
ATOM 1687 N N . PHE A 1 212 ? -8.392 -3.500 16.697 1.00 90.25 212 PHE A N 1
ATOM 1688 C CA . PHE A 1 212 ? -7.209 -3.415 17.547 1.00 90.25 212 PHE A CA 1
ATOM 1689 C C . PHE A 1 212 ? -6.440 -4.744 17.611 1.00 90.25 212 PHE A C 1
ATOM 1691 O O . PHE A 1 212 ? -5.218 -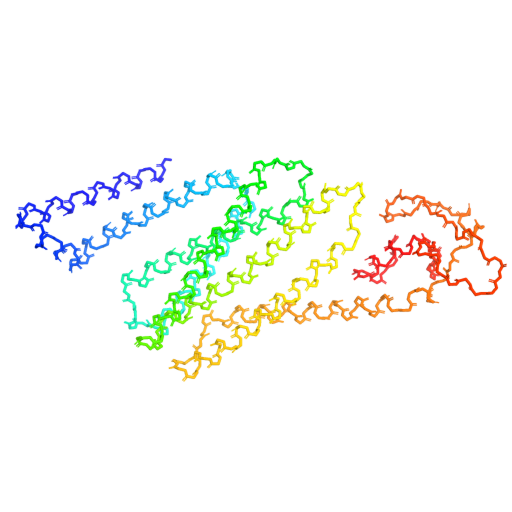4.752 17.441 1.00 90.25 212 PHE A O 1
ATOM 1698 N N . TYR A 1 213 ? -7.134 -5.869 17.819 1.00 91.19 213 TYR A N 1
ATOM 1699 C CA . TYR A 1 213 ? -6.504 -7.192 17.825 1.00 91.19 213 TYR A CA 1
ATOM 1700 C C . TYR A 1 213 ? -5.920 -7.567 16.467 1.00 91.19 213 TYR A C 1
ATOM 1702 O O . TYR A 1 213 ? -4.806 -8.087 16.413 1.00 91.19 213 TYR A O 1
ATOM 1710 N N . LEU A 1 214 ? -6.640 -7.281 15.382 1.00 93.69 214 LEU A N 1
ATOM 1711 C CA . LEU A 1 214 ? -6.156 -7.503 14.025 1.00 93.69 214 LEU A CA 1
ATOM 1712 C C . LEU A 1 214 ? -4.841 -6.759 13.786 1.00 93.69 214 LEU A C 1
ATOM 1714 O O . LEU A 1 214 ? -3.858 -7.367 13.369 1.00 93.69 214 LEU A O 1
ATOM 1718 N N . ASP A 1 215 ? -4.803 -5.465 14.094 1.00 91.62 215 ASP A N 1
ATOM 1719 C CA . ASP A 1 215 ? -3.595 -4.664 13.937 1.00 91.62 215 ASP A CA 1
ATOM 1720 C C . ASP A 1 215 ? -2.436 -5.187 14.807 1.00 91.62 215 ASP A C 1
ATOM 1722 O O . ASP A 1 215 ? -1.296 -5.212 14.351 1.00 91.62 215 ASP A O 1
ATOM 1726 N N . LEU A 1 216 ? -2.706 -5.632 16.042 1.00 91.50 216 LEU A N 1
ATOM 1727 C CA . LEU A 1 216 ? -1.685 -6.210 16.925 1.00 91.50 216 LEU A CA 1
ATOM 1728 C C . LEU A 1 216 ? -1.076 -7.493 16.334 1.00 91.50 216 LEU A C 1
ATOM 1730 O O . LEU A 1 216 ? 0.142 -7.672 16.372 1.00 91.50 216 LEU A O 1
ATOM 1734 N N . VAL A 1 217 ? -1.912 -8.378 15.784 1.00 93.56 217 VAL A N 1
ATOM 1735 C CA . VAL A 1 217 ? -1.471 -9.618 15.119 1.00 93.56 217 VAL A CA 1
ATOM 1736 C C . VAL A 1 217 ? -0.661 -9.292 13.863 1.00 93.56 217 VAL A C 1
ATOM 1738 O O . VAL A 1 217 ? 0.371 -9.915 13.620 1.00 93.56 217 VAL A O 1
ATOM 1741 N N . VAL A 1 218 ? -1.081 -8.292 13.091 1.00 92.38 218 VAL A N 1
ATOM 1742 C CA . VAL A 1 218 ? -0.366 -7.849 11.886 1.00 92.38 218 VAL A CA 1
ATOM 1743 C C . VAL A 1 218 ? 0.993 -7.246 12.237 1.00 92.38 218 VAL A C 1
ATOM 1745 O O . VAL A 1 218 ? 1.985 -7.604 11.605 1.00 92.38 218 VAL A O 1
ATOM 1748 N N . ASP A 1 219 ? 1.071 -6.389 13.257 1.00 91.81 219 ASP A N 1
ATOM 1749 C CA . ASP A 1 219 ? 2.341 -5.827 13.732 1.00 91.81 219 ASP A CA 1
ATOM 1750 C C . ASP A 1 219 ? 3.282 -6.937 14.229 1.00 91.81 219 ASP A C 1
ATOM 1752 O O . ASP A 1 219 ? 4.473 -6.923 13.914 1.00 91.81 219 ASP A O 1
ATOM 1756 N N . PHE A 1 220 ? 2.755 -7.948 14.929 1.00 93.06 220 PHE A N 1
ATOM 1757 C CA . PHE A 1 220 ? 3.530 -9.124 15.331 1.00 93.06 220 PHE A CA 1
ATOM 1758 C C . PHE A 1 220 ? 4.056 -9.916 14.126 1.00 93.06 220 PHE A C 1
ATOM 1760 O O . PHE A 1 220 ? 5.250 -10.211 14.063 1.00 93.06 220 PHE A O 1
ATOM 1767 N N . PHE A 1 221 ? 3.196 -10.231 13.150 1.00 93.25 221 PHE A N 1
ATOM 1768 C CA . PHE A 1 221 ? 3.599 -10.954 11.941 1.00 93.25 221 PHE A CA 1
ATOM 1769 C C . PHE A 1 221 ? 4.680 -10.188 11.176 1.00 93.25 221 PHE A C 1
ATOM 1771 O O . PHE A 1 221 ? 5.719 -10.759 10.850 1.00 93.25 221 PHE A O 1
ATOM 1778 N N . LYS A 1 222 ? 4.483 -8.880 10.972 1.00 91.81 222 LYS A N 1
ATOM 1779 C CA . LYS A 1 222 ? 5.477 -8.007 10.341 1.00 91.81 222 LYS A CA 1
ATOM 1780 C C . LYS A 1 222 ? 6.802 -8.049 11.086 1.00 91.81 222 LYS A C 1
ATOM 1782 O O . LYS A 1 222 ? 7.829 -8.219 10.442 1.00 91.81 222 LYS A O 1
ATOM 1787 N N . LEU A 1 223 ? 6.809 -7.942 12.417 1.00 93.38 223 LEU A N 1
ATOM 1788 C CA . LEU A 1 223 ? 8.042 -8.021 13.207 1.00 93.38 223 LEU A CA 1
ATOM 1789 C C . LEU A 1 223 ? 8.772 -9.349 13.034 1.00 93.38 223 LEU A C 1
ATOM 1791 O O . LEU A 1 223 ? 9.992 -9.346 12.878 1.00 93.38 223 LEU A O 1
ATOM 1795 N N . VAL A 1 224 ? 8.043 -10.466 13.022 1.00 93.44 224 VAL A N 1
ATOM 1796 C CA . VAL A 1 224 ? 8.629 -11.784 12.753 1.00 93.44 224 VAL A CA 1
ATOM 1797 C C . VAL A 1 224 ? 9.243 -11.813 11.353 1.00 93.44 224 VAL A C 1
ATOM 1799 O O . VAL A 1 224 ? 10.401 -12.203 11.211 1.00 93.44 224 VAL A O 1
ATOM 1802 N N . THR A 1 225 ? 8.526 -11.342 10.330 1.00 92.25 225 THR A N 1
ATOM 1803 C CA . THR A 1 225 ? 9.040 -11.272 8.955 1.00 92.25 225 THR A CA 1
ATOM 1804 C C . THR A 1 225 ? 10.269 -10.362 8.849 1.00 92.25 225 THR A C 1
ATOM 1806 O O . THR A 1 225 ? 11.280 -10.785 8.293 1.00 92.25 225 THR A O 1
ATOM 1809 N N . TYR A 1 226 ? 10.228 -9.154 9.425 1.00 92.19 226 TYR A N 1
ATOM 1810 C CA . TYR A 1 226 ? 11.356 -8.216 9.468 1.00 92.19 226 TYR A CA 1
ATOM 1811 C C . TYR A 1 226 ? 12.575 -8.838 10.157 1.00 92.19 226 TYR A C 1
ATOM 1813 O O . TYR A 1 226 ? 13.688 -8.713 9.654 1.00 92.19 226 TYR A O 1
ATOM 1821 N N . PHE A 1 227 ? 12.383 -9.522 11.287 1.00 91.44 227 PHE A N 1
ATOM 1822 C CA . PHE A 1 227 ? 13.474 -10.127 12.051 1.00 91.44 227 PHE A CA 1
ATOM 1823 C C . PHE A 1 227 ? 14.102 -11.325 11.328 1.00 91.44 227 PHE A C 1
ATOM 1825 O O . PHE A 1 227 ? 15.326 -11.406 11.225 1.00 91.44 227 PHE A O 1
ATOM 1832 N N . LEU A 1 228 ? 13.281 -12.222 10.771 1.00 91.69 228 LEU A N 1
ATOM 1833 C CA . LEU A 1 228 ? 13.763 -13.343 9.957 1.00 91.69 228 LEU A CA 1
ATOM 1834 C C . LEU A 1 228 ? 14.552 -12.838 8.750 1.00 91.69 228 LEU A C 1
ATOM 1836 O O . LEU A 1 228 ? 15.656 -13.309 8.482 1.00 91.69 228 LEU A O 1
ATOM 1840 N N . PHE A 1 229 ? 14.016 -11.837 8.056 1.00 89.94 229 PHE A N 1
ATOM 1841 C CA . PHE A 1 229 ? 14.683 -11.248 6.909 1.00 89.94 229 PHE A CA 1
ATOM 1842 C C . PHE A 1 229 ? 15.985 -10.536 7.286 1.00 89.94 229 PHE A C 1
ATOM 1844 O O . PHE A 1 229 ? 16.990 -10.678 6.591 1.00 89.94 229 PHE A O 1
ATOM 1851 N N . PHE A 1 230 ? 15.996 -9.817 8.410 1.00 90.50 230 PHE A N 1
ATOM 1852 C CA . PHE A 1 230 ? 17.199 -9.186 8.941 1.00 90.50 230 PHE A CA 1
ATOM 1853 C C . PHE A 1 230 ? 18.304 -10.222 9.183 1.00 90.50 230 PHE A C 1
ATOM 1855 O O . PHE A 1 230 ? 19.431 -10.012 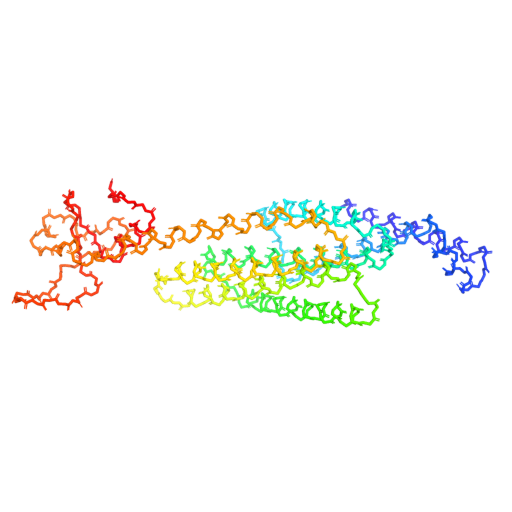8.739 1.00 90.50 230 PHE A O 1
ATOM 1862 N N . ILE A 1 231 ? 17.983 -11.364 9.806 1.00 90.56 231 ILE A N 1
ATOM 1863 C CA . ILE A 1 231 ? 18.943 -12.462 10.011 1.00 90.56 231 ILE A CA 1
ATOM 1864 C C . ILE A 1 231 ? 19.467 -12.987 8.669 1.00 90.56 231 ILE A C 1
ATOM 1866 O O . ILE A 1 231 ? 20.681 -13.106 8.500 1.00 90.56 231 ILE A O 1
ATOM 1870 N N . ILE A 1 232 ? 18.567 -13.263 7.717 1.00 89.06 232 ILE A N 1
ATOM 1871 C CA . ILE A 1 232 ? 18.920 -13.782 6.387 1.00 89.06 232 ILE A CA 1
ATOM 1872 C C . ILE A 1 232 ? 19.886 -12.827 5.674 1.00 89.06 232 ILE A C 1
ATOM 1874 O O . ILE A 1 232 ? 20.942 -13.256 5.213 1.00 89.06 232 ILE A O 1
ATOM 1878 N N . VAL A 1 233 ? 19.575 -11.530 5.611 1.00 87.88 233 VAL A N 1
ATOM 1879 C CA . VAL A 1 233 ? 20.420 -10.564 4.891 1.00 87.88 233 VAL A CA 1
ATOM 1880 C C . VAL A 1 233 ? 21.746 -10.313 5.606 1.00 87.88 233 VAL A C 1
ATOM 1882 O O . VAL A 1 233 ? 22.779 -10.256 4.938 1.00 87.88 233 VAL A O 1
ATOM 1885 N N . VAL A 1 234 ? 21.757 -10.247 6.942 1.00 89.38 234 VAL A N 1
ATOM 1886 C CA . VAL A 1 234 ? 23.003 -10.103 7.714 1.00 89.38 234 VAL A CA 1
ATOM 1887 C C . VAL A 1 234 ? 23.941 -11.285 7.495 1.00 89.38 234 VAL A C 1
ATOM 1889 O O . VAL A 1 234 ? 25.143 -11.075 7.356 1.00 89.38 234 VAL A O 1
ATOM 1892 N N . HIS A 1 235 ? 23.417 -12.512 7.443 1.00 88.06 235 HIS A N 1
ATOM 1893 C CA . HIS A 1 235 ? 24.246 -13.701 7.226 1.00 88.06 235 HIS A CA 1
ATOM 1894 C C . HIS A 1 235 ? 24.762 -13.826 5.790 1.00 88.06 235 HIS A C 1
ATOM 1896 O O . HIS A 1 235 ? 25.851 -14.358 5.592 1.00 88.06 235 HIS A O 1
ATOM 1902 N N . LEU A 1 236 ? 23.998 -13.365 4.797 1.00 83.75 236 LEU A N 1
ATOM 1903 C CA . LEU A 1 236 ? 24.328 -13.587 3.387 1.00 83.75 236 LEU A CA 1
ATOM 1904 C C . LEU A 1 236 ? 25.088 -12.426 2.734 1.00 83.75 236 LEU A C 1
ATOM 1906 O O . LEU A 1 236 ? 25.903 -12.668 1.850 1.00 83.75 236 LEU A O 1
ATOM 1910 N N . ILE A 1 237 ? 24.781 -11.178 3.099 1.00 78.31 237 ILE A N 1
ATOM 1911 C CA . ILE A 1 237 ? 25.146 -9.995 2.296 1.00 78.31 237 ILE A CA 1
ATOM 1912 C C . ILE A 1 237 ? 25.723 -8.856 3.158 1.00 78.31 237 ILE A C 1
ATOM 1914 O O . ILE A 1 237 ? 26.579 -8.105 2.694 1.00 78.31 237 ILE A O 1
ATOM 1918 N N . GLY A 1 238 ? 25.289 -8.720 4.417 1.00 83.56 238 GLY A N 1
ATOM 1919 C CA . GLY A 1 238 ? 25.761 -7.687 5.347 1.00 83.56 238 GLY A CA 1
ATOM 1920 C C . GLY A 1 238 ? 24.626 -6.868 5.968 1.00 83.56 238 GLY A C 1
ATOM 1921 O O . GLY A 1 238 ? 23.483 -7.307 6.021 1.00 83.56 238 GLY A O 1
ATOM 1922 N N . MET A 1 239 ? 24.930 -5.670 6.477 1.00 85.25 239 MET A N 1
ATOM 1923 C CA . MET A 1 239 ? 23.974 -4.866 7.257 1.00 85.25 239 MET A CA 1
ATOM 1924 C C . MET A 1 239 ? 22.835 -4.271 6.396 1.00 85.25 239 MET A C 1
ATOM 1926 O O . MET A 1 239 ? 23.097 -3.401 5.560 1.00 85.25 239 MET A O 1
ATOM 1930 N N . PRO A 1 240 ? 21.556 -4.639 6.630 1.00 84.00 240 PRO A N 1
ATOM 1931 C CA . PRO A 1 240 ? 20.424 -4.162 5.837 1.00 84.00 240 PRO A CA 1
ATOM 1932 C C . PRO A 1 240 ? 19.909 -2.797 6.320 1.00 84.00 240 PRO A C 1
ATOM 1934 O O . PRO A 1 240 ? 18.853 -2.703 6.948 1.00 84.00 240 PRO A O 1
ATOM 1937 N N . LEU A 1 241 ? 20.626 -1.713 6.000 1.00 85.56 241 LEU A N 1
ATOM 1938 C CA . LEU A 1 241 ? 20.243 -0.354 6.429 1.00 85.56 241 LEU A CA 1
ATOM 1939 C C . LEU A 1 241 ? 18.832 0.060 5.976 1.00 85.56 241 LEU A C 1
ATOM 1941 O O . LEU A 1 241 ? 18.149 0.775 6.704 1.00 85.56 241 LEU A O 1
ATOM 1945 N N . HIS A 1 242 ? 18.381 -0.422 4.813 1.00 84.69 242 HIS A N 1
ATOM 1946 C CA . HIS A 1 242 ? 17.061 -0.107 4.259 1.00 84.69 242 HIS A CA 1
ATOM 1947 C C . HIS A 1 242 ? 15.880 -0.547 5.144 1.00 84.69 242 HIS A C 1
ATOM 1949 O O . HIS A 1 242 ? 14.824 0.065 5.068 1.00 84.69 242 HIS A O 1
ATOM 1955 N N . ILE A 1 243 ? 16.054 -1.549 6.016 1.00 87.19 243 ILE A N 1
ATOM 1956 C CA . ILE A 1 243 ? 14.967 -2.106 6.850 1.00 87.19 243 ILE A CA 1
ATOM 1957 C C . ILE A 1 243 ? 14.930 -1.512 8.259 1.00 87.19 243 ILE A C 1
ATOM 1959 O O . ILE A 1 243 ? 13.919 -1.612 8.954 1.00 87.19 243 ILE A O 1
ATOM 1963 N N . LEU A 1 244 ? 16.012 -0.874 8.713 1.00 87.12 244 LEU A N 1
ATOM 1964 C CA . LEU A 1 244 ? 16.141 -0.437 10.107 1.00 87.12 244 LEU A CA 1
ATOM 1965 C C . LEU A 1 244 ? 15.018 0.506 10.548 1.00 87.12 244 LEU A C 1
ATOM 1967 O O . LEU A 1 244 ? 14.520 0.386 11.669 1.00 87.12 244 LEU A O 1
ATOM 1971 N N . ARG A 1 245 ? 14.610 1.428 9.668 1.00 88.62 245 ARG A N 1
ATOM 1972 C CA . ARG A 1 245 ? 13.521 2.370 9.943 1.00 88.62 245 ARG A CA 1
ATOM 1973 C C . ARG A 1 245 ? 12.206 1.631 10.164 1.00 88.62 245 ARG A C 1
ATOM 1975 O O . ARG A 1 245 ? 11.587 1.810 11.211 1.00 88.62 245 ARG A O 1
ATOM 1982 N N . ASP A 1 246 ? 11.808 0.794 9.214 1.00 87.94 246 ASP A N 1
ATOM 1983 C CA . ASP A 1 246 ? 10.543 0.065 9.273 1.00 87.94 246 ASP A CA 1
ATOM 1984 C C . ASP A 1 246 ? 10.486 -0.911 10.446 1.00 87.94 246 ASP A C 1
ATOM 1986 O O . ASP A 1 246 ? 9.470 -0.982 11.144 1.00 87.94 246 ASP A O 1
ATOM 1990 N N . LEU A 1 247 ? 11.594 -1.601 10.729 1.00 89.31 247 LEU A N 1
ATOM 1991 C CA . LEU A 1 247 ? 11.715 -2.458 11.904 1.00 89.31 247 LEU A CA 1
ATOM 1992 C C . LEU A 1 247 ? 11.499 -1.652 13.193 1.00 89.31 247 LEU A C 1
ATOM 1994 O O . LEU A 1 247 ? 10.732 -2.075 14.057 1.00 89.31 247 LEU A O 1
ATOM 1998 N N . TRP A 1 248 ? 12.131 -0.481 13.323 1.00 91.44 248 TRP A N 1
ATOM 1999 C CA . TRP A 1 248 ? 11.990 0.363 14.513 1.00 91.44 248 TRP A CA 1
ATOM 2000 C C . TRP A 1 248 ? 10.576 0.932 14.670 1.00 91.44 248 TRP A C 1
ATOM 2002 O O . TRP A 1 248 ? 10.018 0.895 15.769 1.00 91.44 248 TRP A O 1
ATOM 2012 N N . VAL A 1 249 ? 9.975 1.430 13.584 1.00 90.56 249 VAL A N 1
ATOM 2013 C CA . VAL A 1 249 ? 8.604 1.965 13.598 1.00 90.56 249 VAL A CA 1
ATOM 2014 C C . VAL A 1 249 ? 7.606 0.868 13.971 1.00 90.56 249 VAL A C 1
ATOM 2016 O O . VAL A 1 249 ? 6.783 1.075 14.867 1.00 90.56 249 VAL A O 1
ATOM 2019 N N . THR A 1 250 ? 7.717 -0.312 13.355 1.00 90.44 250 THR A N 1
ATOM 2020 C CA . THR A 1 250 ? 6.837 -1.456 13.645 1.00 90.44 250 THR A CA 1
ATOM 2021 C C . THR A 1 250 ? 7.023 -1.936 15.085 1.00 90.44 250 THR A C 1
ATOM 2023 O O . THR A 1 250 ? 6.044 -2.176 15.791 1.00 90.44 250 THR A O 1
ATOM 2026 N N . LEU A 1 251 ? 8.266 -1.995 15.578 1.00 92.44 251 LEU A N 1
ATOM 2027 C CA . LEU A 1 251 ? 8.562 -2.398 16.955 1.00 92.44 251 LEU A CA 1
ATOM 2028 C C . LEU A 1 251 ? 7.962 -1.419 17.964 1.00 92.44 251 LEU A C 1
ATOM 2030 O O . LEU A 1 251 ? 7.345 -1.832 18.947 1.00 92.44 251 LEU A O 1
ATOM 2034 N N . ARG A 1 252 ? 8.106 -0.115 17.712 1.00 93.94 252 ARG A N 1
ATOM 2035 C CA . ARG A 1 252 ? 7.523 0.926 18.559 1.00 93.94 252 ARG A CA 1
ATOM 2036 C C . ARG A 1 252 ? 5.995 0.844 18.573 1.00 93.94 252 ARG A C 1
ATOM 2038 O O . ARG A 1 252 ? 5.422 0.928 19.659 1.00 93.94 252 ARG A O 1
ATOM 2045 N N . SER A 1 253 ? 5.360 0.660 17.411 1.00 90.31 253 SER A N 1
ATOM 2046 C CA . SER A 1 253 ? 3.905 0.459 17.295 1.00 90.31 253 SER A CA 1
ATOM 2047 C C . SER A 1 253 ? 3.449 -0.738 18.127 1.00 90.31 253 SER A C 1
ATOM 2049 O O . SER A 1 253 ? 2.580 -0.603 18.988 1.00 90.31 253 SER A O 1
ATOM 2051 N N . PHE A 1 254 ? 4.107 -1.886 17.962 1.00 91.56 254 PHE A N 1
ATOM 2052 C CA . PHE A 1 254 ? 3.774 -3.108 18.686 1.00 91.56 254 PHE A CA 1
ATOM 2053 C C . PHE A 1 254 ? 3.927 -2.956 20.205 1.00 91.56 254 PHE A C 1
ATOM 2055 O O . PHE A 1 254 ? 3.030 -3.328 20.962 1.00 91.56 254 PHE A O 1
ATOM 2062 N N . ILE A 1 255 ? 5.038 -2.371 20.671 1.00 92.50 255 ILE A N 1
ATOM 2063 C CA . ILE A 1 255 ? 5.260 -2.113 22.102 1.00 92.50 255 ILE A CA 1
ATOM 2064 C C . ILE A 1 255 ? 4.168 -1.193 22.653 1.00 92.50 255 ILE A C 1
ATOM 2066 O O . ILE A 1 255 ? 3.672 -1.437 23.755 1.00 92.50 255 ILE A O 1
ATOM 2070 N N . GLN A 1 256 ? 3.791 -0.150 21.909 1.00 89.00 256 GLN A N 1
ATOM 2071 C CA . GLN A 1 256 ? 2.732 0.762 22.328 1.00 89.00 256 GLN A CA 1
ATOM 2072 C C . GLN A 1 256 ? 1.386 0.036 22.423 1.00 89.00 256 GLN A C 1
ATOM 2074 O O . GLN A 1 256 ? 0.774 0.060 23.485 1.00 89.00 256 GLN A O 1
ATOM 2079 N N . ARG A 1 257 ? 0.986 -0.716 21.392 1.00 88.50 257 ARG A N 1
ATOM 2080 C CA . ARG A 1 257 ? -0.262 -1.498 21.409 1.00 88.50 257 ARG A CA 1
ATOM 2081 C C . ARG A 1 257 ? -0.282 -2.536 22.533 1.00 88.50 257 ARG A C 1
ATOM 2083 O O . ARG A 1 257 ? -1.300 -2.707 23.193 1.00 88.50 257 ARG A O 1
ATOM 2090 N N . CYS A 1 258 ? 0.837 -3.197 22.827 1.00 90.88 258 CYS A N 1
ATOM 2091 C CA . CYS A 1 258 ? 0.937 -4.093 23.983 1.00 90.88 258 CYS A CA 1
ATOM 2092 C C . CYS A 1 258 ? 0.696 -3.357 25.311 1.00 90.88 258 CYS A C 1
ATOM 2094 O O . CYS A 1 258 ? -0.020 -3.870 26.174 1.00 90.88 258 CYS A O 1
ATOM 2096 N N . LYS A 1 259 ? 1.260 -2.154 25.481 1.00 88.94 259 LYS A N 1
ATOM 2097 C CA . LYS A 1 259 ? 1.002 -1.317 26.665 1.00 88.94 259 LYS A CA 1
ATOM 2098 C C . LYS A 1 259 ? -0.468 -0.921 26.751 1.00 88.94 259 LYS A C 1
ATOM 2100 O O . LYS A 1 259 ? -1.052 -1.073 27.823 1.00 88.94 259 LYS A O 1
ATOM 2105 N N . ASP A 1 260 ? -1.060 -0.506 25.637 1.00 84.38 260 ASP A N 1
ATOM 2106 C CA . ASP A 1 260 ? -2.469 -0.115 25.560 1.00 84.38 260 ASP A CA 1
ATOM 2107 C C . ASP A 1 260 ? -3.385 -1.301 25.907 1.00 84.38 260 ASP A C 1
ATOM 2109 O O . ASP A 1 260 ? -4.318 -1.152 26.691 1.00 84.38 260 ASP A O 1
ATOM 2113 N N . LEU A 1 261 ? -3.070 -2.516 25.436 1.00 86.12 261 LEU A N 1
ATOM 2114 C CA . LEU A 1 261 ? -3.816 -3.731 25.781 1.00 86.12 261 LEU A CA 1
ATOM 2115 C C . LEU A 1 261 ? -3.707 -4.078 27.271 1.00 86.12 261 LEU A C 1
ATOM 2117 O O . LEU A 1 261 ? -4.700 -4.456 27.897 1.00 86.12 261 LEU A O 1
ATOM 2121 N N . ILE A 1 262 ? -2.510 -3.971 27.854 1.00 86.38 262 ILE A N 1
ATOM 2122 C CA . ILE A 1 262 ? -2.304 -4.209 29.290 1.00 86.38 262 ILE A CA 1
ATOM 2123 C C . ILE A 1 262 ? -3.080 -3.172 30.106 1.00 86.38 262 ILE A C 1
ATOM 2125 O O . ILE A 1 262 ? -3.728 -3.532 31.090 1.00 86.38 262 ILE A O 1
ATOM 2129 N N . GLN A 1 263 ? -3.038 -1.903 29.702 1.00 82.69 263 GLN A N 1
ATOM 2130 C CA . GLN A 1 263 ? -3.770 -0.825 30.358 1.00 82.69 263 GLN A CA 1
ATOM 2131 C C . GLN A 1 263 ? -5.281 -1.033 30.251 1.00 82.69 263 GLN A C 1
ATOM 2133 O O . GLN A 1 263 ? -5.965 -0.980 31.271 1.00 82.69 263 GLN A O 1
ATOM 2138 N N . TYR A 1 264 ? -5.785 -1.361 29.060 1.00 80.44 264 TYR A N 1
ATOM 2139 C CA . TYR A 1 264 ? -7.186 -1.701 28.831 1.00 80.44 264 TYR A CA 1
ATOM 2140 C C . TYR A 1 264 ? -7.627 -2.867 29.723 1.00 80.44 264 TYR A C 1
ATOM 2142 O O . TYR A 1 264 ? -8.631 -2.763 30.429 1.00 80.44 264 TYR A O 1
ATOM 2150 N N . ARG A 1 265 ? -6.853 -3.963 29.767 1.00 82.94 265 ARG A N 1
ATOM 2151 C CA . ARG A 1 265 ? -7.160 -5.118 30.628 1.00 82.94 265 ARG A CA 1
ATOM 2152 C C . ARG A 1 265 ? -7.147 -4.757 32.109 1.00 82.94 265 ARG A C 1
ATOM 2154 O O . ARG A 1 265 ? -8.015 -5.214 32.833 1.00 82.94 265 ARG A O 1
ATOM 2161 N N . ARG A 1 266 ? -6.209 -3.926 32.570 1.00 81.81 266 ARG A N 1
ATOM 2162 C CA . ARG A 1 266 ? -6.170 -3.462 33.971 1.00 81.81 266 ARG A CA 1
ATOM 2163 C C . ARG A 1 266 ? -7.343 -2.546 34.320 1.00 81.81 266 ARG A C 1
ATOM 2165 O O . ARG A 1 266 ? -7.846 -2.629 35.433 1.00 81.81 266 ARG A O 1
ATOM 2172 N N . ALA A 1 267 ? -7.759 -1.684 33.395 1.00 74.00 267 ALA A N 1
ATOM 2173 C CA . ALA A 1 267 ? -8.872 -0.757 33.593 1.00 74.00 267 ALA A CA 1
ATOM 2174 C C . ALA A 1 267 ? -10.230 -1.470 33.617 1.00 74.00 267 ALA A C 1
ATOM 2176 O O . ALA A 1 267 ? -11.120 -1.078 34.365 1.00 74.00 267 ALA A O 1
ATOM 2177 N N . THR A 1 268 ? -10.369 -2.518 32.805 1.00 74.56 268 THR A N 1
ATOM 2178 C CA . THR A 1 268 ? -11.603 -3.307 32.688 1.00 74.56 268 THR A CA 1
ATOM 2179 C C . THR A 1 268 ? -11.648 -4.508 33.635 1.00 74.56 268 THR A C 1
ATOM 2181 O O . THR A 1 268 ? -12.728 -5.040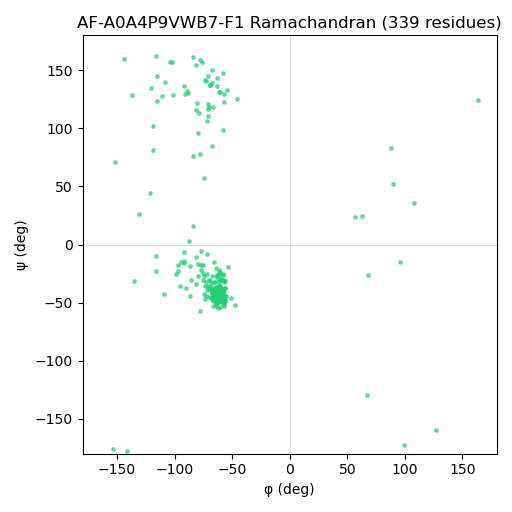 33.892 1.00 74.56 268 THR A O 1
ATOM 2184 N N . ALA A 1 269 ? -10.510 -4.916 34.207 1.00 74.88 269 ALA A N 1
ATOM 2185 C CA . ALA A 1 269 ? -10.459 -5.935 35.249 1.00 74.88 269 ALA A CA 1
ATOM 2186 C C . ALA A 1 269 ? -11.235 -5.481 36.492 1.00 74.88 269 ALA A C 1
ATOM 2188 O O . ALA A 1 269 ? -11.039 -4.376 36.998 1.00 74.88 269 ALA A O 1
ATOM 2189 N N . ASN A 1 270 ? -12.100 -6.363 36.995 1.00 73.12 270 ASN A N 1
ATOM 2190 C CA . ASN A 1 270 ? -12.904 -6.172 38.207 1.00 73.12 270 ASN A CA 1
ATOM 2191 C C . ASN A 1 270 ? -13.799 -4.923 38.172 1.00 73.12 270 ASN A C 1
ATOM 2193 O O . ASN A 1 270 ? -14.171 -4.391 39.212 1.00 73.12 270 ASN A O 1
ATOM 2197 N N . MET A 1 271 ? -14.151 -4.429 36.982 1.00 73.50 271 MET A N 1
ATOM 2198 C CA . MET A 1 271 ? -14.961 -3.219 36.838 1.00 73.50 271 MET A CA 1
ATOM 2199 C C . MET A 1 271 ? -16.398 -3.419 37.349 1.00 73.50 271 MET A C 1
ATOM 2201 O O . MET A 1 271 ? -16.981 -2.496 37.917 1.00 73.50 271 MET A O 1
ATOM 2205 N N . GLN A 1 272 ? -16.929 -4.638 37.203 1.00 70.81 272 GLN A N 1
ATOM 2206 C CA . GLN A 1 272 ? -18.234 -5.046 37.731 1.00 70.81 272 GLN A CA 1
ATOM 2207 C C . GLN A 1 272 ? -18.281 -4.947 39.264 1.00 70.81 272 GLN A C 1
ATOM 2209 O O . GLN A 1 272 ? -19.280 -4.473 39.800 1.00 70.81 272 GLN A O 1
ATOM 2214 N N . ASP A 1 273 ? -17.194 -5.347 39.931 1.00 74.94 273 ASP A N 1
ATOM 2215 C CA . ASP A 1 273 ? -17.076 -5.400 41.395 1.00 74.94 273 ASP A CA 1
ATOM 2216 C C . ASP A 1 273 ? -16.641 -4.056 41.990 1.00 74.94 273 ASP A C 1
ATOM 2218 O O . ASP A 1 273 ? -16.989 -3.708 43.116 1.00 74.94 273 ASP A O 1
ATOM 2222 N N . ARG A 1 274 ? -15.862 -3.282 41.228 1.00 78.31 274 ARG A N 1
ATOM 2223 C CA . ARG A 1 274 ? -15.275 -2.014 41.668 1.00 78.31 274 ARG A CA 1
ATOM 2224 C C . ARG A 1 274 ? -16.285 -0.870 41.722 1.00 78.31 274 ARG A C 1
ATOM 2226 O O . ARG A 1 274 ? -16.105 0.038 42.532 1.00 78.31 274 ARG A O 1
ATOM 2233 N N . TYR A 1 275 ? -17.303 -0.885 40.863 1.00 82.12 275 TYR A N 1
ATOM 2234 C CA . TYR A 1 275 ? -18.324 0.161 40.815 1.00 82.12 275 TYR A CA 1
ATOM 2235 C C . TYR A 1 275 ? -19.699 -0.406 41.188 1.00 82.12 275 TYR A C 1
ATOM 2237 O O . TYR A 1 275 ? -20.161 -1.351 40.536 1.00 82.12 275 TYR A O 1
ATOM 2245 N N . PRO A 1 276 ? -20.377 0.155 42.207 1.00 84.19 276 PRO A N 1
ATOM 2246 C CA . PRO A 1 276 ? -21.712 -0.287 42.584 1.00 84.19 276 PRO A CA 1
ATOM 2247 C C . PRO A 1 276 ? -22.732 0.047 41.488 1.00 84.19 276 PRO A C 1
ATOM 2249 O O . PRO A 1 276 ? -22.585 1.025 40.746 1.00 84.19 276 PRO A O 1
ATOM 2252 N N . ASN A 1 277 ? -23.771 -0.782 41.386 1.00 84.56 277 ASN A N 1
ATOM 2253 C CA . ASN A 1 277 ? -24.930 -0.484 40.544 1.00 84.56 277 ASN A CA 1
ATOM 2254 C C . ASN A 1 277 ? -25.691 0.709 41.141 1.00 84.56 277 ASN A C 1
ATOM 2256 O O . ASN A 1 277 ? -25.860 0.773 42.360 1.00 84.56 277 ASN A O 1
ATOM 2260 N N . ALA A 1 278 ? -26.158 1.625 40.294 1.00 81.56 278 ALA A N 1
ATOM 2261 C CA . ALA A 1 278 ? -27.012 2.727 40.722 1.00 81.56 278 ALA A CA 1
ATOM 2262 C C . ALA A 1 278 ? -28.395 2.203 41.140 1.00 81.56 278 ALA A C 1
ATOM 2264 O O . ALA A 1 278 ? -28.971 1.336 40.472 1.00 81.56 278 ALA A O 1
ATOM 2265 N N . THR A 1 279 ? -28.937 2.719 42.244 1.00 82.75 279 THR A N 1
ATOM 2266 C CA . THR A 1 279 ? -30.301 2.376 42.674 1.00 82.75 279 THR A CA 1
ATOM 2267 C C . THR A 1 279 ? -31.339 3.147 41.854 1.00 82.75 279 THR A C 1
ATOM 2269 O O . THR A 1 279 ? -31.053 4.204 41.291 1.00 82.75 279 THR A O 1
ATOM 2272 N N . ALA A 1 280 ? -32.578 2.645 41.805 1.00 77.56 280 ALA A N 1
ATOM 2273 C CA . ALA A 1 280 ? -33.672 3.321 41.102 1.00 77.56 280 ALA A CA 1
ATOM 2274 C C . ALA A 1 280 ? -33.965 4.729 41.657 1.00 77.56 280 ALA A C 1
ATOM 2276 O O . ALA A 1 280 ? -34.369 5.614 40.907 1.00 77.56 280 ALA A O 1
ATOM 2277 N N . GLU A 1 281 ? -33.724 4.946 42.951 1.00 76.94 281 GLU A N 1
ATOM 2278 C CA . GLU A 1 281 ? -33.869 6.246 43.612 1.00 76.94 281 GLU A CA 1
ATOM 2279 C C . GLU A 1 281 ? -32.752 7.218 43.207 1.00 76.94 281 GLU A C 1
ATOM 2281 O O . GLU A 1 281 ? -33.030 8.364 42.859 1.00 76.94 281 GLU A O 1
ATOM 2286 N N . GLU A 1 282 ? -31.496 6.759 43.168 1.00 78.44 282 GLU A N 1
ATOM 2287 C CA . GLU A 1 282 ? -30.351 7.570 42.724 1.00 78.44 282 GLU A CA 1
ATOM 2288 C C . GLU A 1 282 ? -30.465 7.972 41.247 1.00 78.44 282 GLU A C 1
ATOM 2290 O O . GLU A 1 282 ? -30.113 9.094 40.870 1.00 78.44 282 GLU A O 1
ATOM 2295 N N . LEU A 1 283 ? -31.006 7.071 40.423 1.00 80.69 283 LEU A N 1
ATOM 2296 C CA . LEU A 1 283 ? -31.259 7.307 39.004 1.00 80.69 283 LEU A CA 1
ATOM 2297 C C . LEU A 1 283 ? -32.484 8.200 38.761 1.00 80.69 283 LEU A C 1
ATOM 2299 O O . LEU A 1 283 ? -32.584 8.836 37.722 1.00 80.69 283 LEU A O 1
ATOM 2303 N N . ALA A 1 284 ? -33.434 8.257 39.698 1.00 77.00 284 ALA A N 1
ATOM 2304 C CA . ALA A 1 284 ? -34.547 9.207 39.649 1.00 77.00 284 ALA A CA 1
ATOM 2305 C C . ALA A 1 284 ? -34.141 10.613 40.125 1.00 77.00 284 ALA A C 1
ATOM 2307 O O . ALA A 1 284 ? -34.746 11.595 39.703 1.00 77.00 284 ALA A O 1
ATOM 2308 N N . ALA A 1 285 ? -33.133 10.709 40.996 1.00 79.19 285 ALA A N 1
ATOM 2309 C CA . ALA A 1 285 ? -32.603 11.977 41.499 1.00 79.19 285 ALA A CA 1
ATOM 2310 C C . ALA A 1 285 ? -31.649 12.683 40.515 1.00 79.19 285 ALA A C 1
ATOM 2312 O O . ALA A 1 285 ? -31.384 13.874 40.674 1.00 79.19 285 ALA A O 1
ATOM 2313 N N . THR A 1 286 ? -31.134 11.961 39.517 1.00 76.12 286 THR A N 1
ATOM 2314 C CA . THR A 1 286 ? -30.181 12.456 38.509 1.00 76.12 286 THR A CA 1
ATOM 2315 C C . THR A 1 286 ? -30.821 12.405 37.118 1.00 76.12 286 THR A C 1
ATOM 2317 O O . THR A 1 286 ? -31.812 11.707 36.918 1.00 76.12 286 THR A O 1
ATOM 2320 N N . ASP A 1 287 ? -30.269 13.132 36.142 1.00 77.81 287 ASP A N 1
ATOM 2321 C CA . ASP A 1 287 ? -30.645 12.954 34.735 1.00 77.81 287 ASP A CA 1
ATOM 2322 C C . ASP A 1 287 ? -30.417 11.487 34.326 1.00 77.81 287 ASP A C 1
ATOM 2324 O O . ASP A 1 287 ? -29.317 10.948 34.479 1.00 77.81 287 ASP A O 1
ATOM 2328 N N . ARG A 1 288 ? -31.476 10.827 33.846 1.00 82.38 288 ARG A N 1
ATOM 2329 C CA . ARG A 1 288 ? -31.440 9.424 33.403 1.00 82.38 288 ARG A CA 1
ATOM 2330 C C . ARG A 1 288 ? -30.682 9.253 32.096 1.00 82.38 288 ARG A C 1
ATOM 2332 O O . ARG A 1 288 ? -30.431 8.126 31.689 1.00 82.38 288 ARG A O 1
ATOM 2339 N N . THR A 1 289 ? -30.309 10.342 31.441 1.00 84.94 289 THR A N 1
ATOM 2340 C CA . THR A 1 289 ? -29.593 10.311 30.172 1.00 84.94 289 THR A CA 1
ATOM 2341 C C . THR A 1 289 ? -28.105 10.064 30.403 1.00 84.94 289 THR A C 1
ATOM 2343 O O . THR A 1 289 ? -27.425 10.845 31.071 1.00 84.94 289 THR A O 1
ATOM 2346 N N . CYS A 1 290 ? -27.548 9.003 29.819 1.00 86.56 290 CYS A N 1
ATOM 2347 C CA . CYS A 1 290 ? -26.102 8.810 29.844 1.00 86.56 290 CYS A CA 1
ATOM 2348 C C . CYS A 1 290 ? -25.424 9.838 28.926 1.00 86.56 290 CYS A C 1
ATOM 2350 O O . CYS A 1 290 ? -25.651 9.844 27.723 1.00 86.56 290 CYS A O 1
ATOM 2352 N N . ILE A 1 291 ? -24.530 10.680 29.448 1.00 86.81 291 ILE A N 1
ATOM 2353 C CA . ILE A 1 291 ? -23.815 11.700 28.648 1.00 86.81 291 ILE A CA 1
ATOM 2354 C C . ILE A 1 291 ? -22.936 11.109 27.523 1.00 86.81 291 ILE A C 1
ATOM 2356 O O . ILE A 1 291 ? -22.650 11.805 26.547 1.00 86.81 291 ILE A O 1
ATOM 2360 N N . ILE A 1 292 ? -22.526 9.838 27.621 1.00 85.06 292 ILE A N 1
ATOM 2361 C CA . ILE A 1 292 ? -21.653 9.191 26.628 1.00 85.06 292 ILE A CA 1
ATOM 2362 C C . ILE A 1 292 ? -22.441 8.789 25.370 1.00 85.06 292 ILE A C 1
ATOM 2364 O O . ILE A 1 292 ? -22.085 9.228 24.278 1.00 85.06 292 ILE A O 1
ATOM 2368 N N . CYS A 1 293 ? -23.496 7.977 25.504 1.00 83.12 293 CYS A N 1
ATOM 2369 C CA . CYS A 1 293 ? -24.312 7.514 24.369 1.00 83.12 293 CYS A CA 1
ATOM 2370 C C . CYS A 1 293 ? -25.557 8.374 24.103 1.00 83.12 293 CYS A C 1
ATOM 2372 O O . CYS A 1 293 ? -26.118 8.306 23.016 1.00 83.12 293 CYS A O 1
ATOM 2374 N N . ARG A 1 294 ? -25.956 9.223 25.059 1.00 84.56 294 ARG A N 1
ATOM 2375 C CA . ARG A 1 294 ? -27.198 10.018 25.057 1.00 84.56 294 ARG A CA 1
ATOM 2376 C C . ARG A 1 294 ? -28.485 9.190 25.054 1.00 84.56 294 ARG A C 1
ATOM 2378 O O . ARG A 1 294 ? -29.525 9.686 24.633 1.00 84.56 294 ARG A O 1
ATOM 2385 N N . GLU A 1 295 ? -28.417 7.961 25.552 1.00 84.31 295 GLU A N 1
ATOM 2386 C CA . GLU A 1 295 ? -29.570 7.079 25.744 1.00 84.31 295 GLU A CA 1
ATOM 2387 C C . GLU A 1 295 ? -29.993 7.047 27.220 1.00 84.31 295 GLU A C 1
ATOM 2389 O O . GLU A 1 295 ? -29.194 7.347 28.116 1.00 84.31 295 GLU A O 1
ATOM 2394 N N . GLU A 1 296 ? -31.256 6.701 27.478 1.00 83.50 296 GLU A N 1
ATOM 2395 C CA . GLU A 1 296 ? -31.772 6.563 28.841 1.00 83.50 296 GLU A CA 1
ATOM 2396 C C . GLU A 1 296 ? -31.151 5.345 29.541 1.00 83.50 296 GLU A C 1
ATOM 2398 O O . GLU A 1 296 ? -30.960 4.270 28.968 1.00 83.50 296 GLU A O 1
ATOM 2403 N N . MET A 1 297 ? -30.790 5.537 30.804 1.00 82.19 297 MET A N 1
ATOM 2404 C CA . MET A 1 297 ? -30.282 4.507 31.690 1.00 82.19 297 MET A CA 1
ATOM 2405 C C . MET A 1 297 ? -31.449 3.883 32.441 1.00 82.19 297 MET A C 1
ATOM 2407 O O . MET A 1 297 ? -32.226 4.587 33.089 1.00 82.19 297 MET A O 1
ATOM 2411 N N . ASP A 1 298 ? -31.514 2.557 32.424 1.00 73.62 298 ASP A N 1
ATOM 2412 C CA . ASP A 1 298 ? -32.414 1.810 33.287 1.00 73.62 298 ASP A CA 1
ATOM 2413 C C . ASP A 1 298 ? -31.701 1.436 34.587 1.00 73.62 298 ASP A C 1
ATOM 2415 O O . ASP A 1 298 ? -30.547 0.989 34.611 1.00 73.62 298 ASP A O 1
ATOM 2419 N N . ALA A 1 299 ? -32.408 1.602 35.704 1.00 65.31 299 ALA A N 1
ATOM 2420 C CA . ALA A 1 299 ? -31.980 0.989 36.950 1.00 65.31 299 ALA A CA 1
ATOM 2421 C C . ALA A 1 299 ? -32.028 -0.527 36.752 1.00 65.31 299 ALA A C 1
ATOM 2423 O O . ALA A 1 299 ? -32.933 -1.021 36.084 1.00 65.31 299 ALA A O 1
ATOM 2424 N N . ALA A 1 300 ? -31.088 -1.275 37.332 1.00 61.09 300 ALA A N 1
ATOM 2425 C CA . ALA A 1 300 ? -31.152 -2.733 37.299 1.00 61.09 300 ALA A CA 1
ATOM 2426 C C . ALA A 1 300 ? -32.482 -3.185 37.931 1.00 61.09 300 ALA A C 1
ATOM 2428 O O . ALA A 1 300 ? -32.631 -3.192 39.155 1.00 61.09 300 ALA A O 1
ATOM 2429 N N . VAL A 1 301 ? -33.482 -3.482 37.099 1.00 43.69 301 VAL A N 1
ATOM 2430 C CA . VAL A 1 301 ? -34.822 -3.820 37.566 1.00 43.69 301 VAL A CA 1
ATOM 2431 C C . VAL A 1 301 ? -34.750 -5.208 38.195 1.00 43.69 301 VAL A C 1
ATOM 2433 O O . VAL A 1 301 ? -34.646 -6.210 37.499 1.00 43.69 301 VAL A O 1
ATOM 2436 N N . GLY A 1 302 ? -34.814 -5.250 39.526 1.00 41.22 302 GLY A N 1
ATOM 2437 C CA . G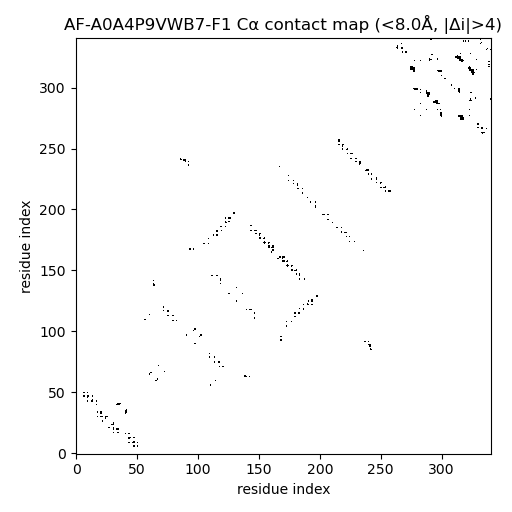LY A 1 302 ? -35.166 -6.444 40.290 1.00 41.22 302 GLY A CA 1
ATOM 2438 C C . GLY A 1 302 ? -34.016 -7.381 40.661 1.00 41.22 302 GLY A C 1
ATOM 2439 O O . GLY A 1 302 ? -33.864 -8.444 40.075 1.00 41.22 302 GLY A O 1
ATOM 2440 N N . ALA A 1 303 ? -33.316 -7.067 41.751 1.00 33.78 303 ALA A N 1
ATOM 2441 C CA . ALA A 1 303 ? -32.797 -8.094 42.655 1.00 33.78 303 ALA A CA 1
ATOM 2442 C C . ALA A 1 303 ? -32.676 -7.536 44.080 1.00 33.78 303 ALA A C 1
ATOM 2444 O O . ALA A 1 303 ? -31.591 -7.296 44.608 1.00 33.78 303 ALA A O 1
ATOM 2445 N N . ALA A 1 304 ? -33.826 -7.318 44.718 1.00 33.22 304 ALA A N 1
ATOM 2446 C CA . ALA A 1 304 ? -33.895 -7.311 46.172 1.00 33.22 304 ALA A CA 1
ATOM 2447 C C . ALA A 1 304 ? -33.633 -8.750 46.654 1.00 33.22 304 ALA A C 1
ATOM 2449 O O . ALA A 1 304 ? -34.553 -9.548 46.804 1.00 33.22 304 ALA A O 1
ATOM 2450 N N . GLY A 1 305 ? -32.360 -9.107 46.799 1.00 29.77 305 GLY A N 1
ATOM 2451 C CA . GLY A 1 305 ? -31.932 -10.436 47.218 1.00 29.77 305 GLY A CA 1
ATOM 2452 C C . GLY A 1 305 ? -30.458 -10.645 46.904 1.00 29.77 305 GLY A C 1
ATOM 2453 O O . GLY A 1 305 ? -30.028 -10.450 45.773 1.00 29.77 305 GLY A O 1
ATOM 2454 N N . ALA A 1 306 ? -29.682 -10.991 47.927 1.00 33.06 306 ALA A N 1
ATOM 2455 C CA . ALA A 1 306 ? -28.254 -11.262 47.839 1.00 33.06 306 ALA A CA 1
ATOM 2456 C C . ALA A 1 306 ? -27.908 -12.169 46.637 1.00 33.06 306 ALA A C 1
ATOM 2458 O O . ALA A 1 306 ? -28.440 -13.270 46.531 1.00 33.06 306 ALA A O 1
ATOM 2459 N N . GLY A 1 307 ? -26.997 -11.710 45.768 1.00 36.44 307 GLY A N 1
ATOM 2460 C CA . GLY A 1 307 ? -26.414 -12.527 44.691 1.00 36.44 307 GLY A CA 1
ATOM 2461 C C . GLY A 1 307 ? -26.856 -12.207 43.257 1.00 36.44 307 GLY A C 1
ATOM 2462 O O . GLY A 1 307 ? -26.979 -13.122 42.452 1.00 36.44 307 GLY A O 1
ATOM 2463 N N . ALA A 1 308 ? -27.087 -10.938 42.908 1.00 38.34 308 ALA A N 1
ATOM 2464 C CA . ALA A 1 308 ? -27.424 -10.537 41.539 1.00 38.34 308 ALA A CA 1
ATOM 2465 C C . ALA A 1 308 ? -26.187 -10.489 40.623 1.00 38.34 308 ALA A C 1
ATOM 2467 O O . ALA A 1 308 ? -25.648 -9.422 40.315 1.00 38.34 308 ALA A O 1
ATOM 2468 N N . GLU A 1 309 ? -25.734 -11.658 40.184 1.00 37.38 309 GLU A N 1
ATOM 2469 C CA . GLU A 1 309 ? -24.872 -11.769 39.013 1.00 37.38 309 GLU A CA 1
ATOM 2470 C C . GLU A 1 309 ? -25.662 -11.366 37.753 1.00 37.38 309 GLU A C 1
ATOM 2472 O O . GLU A 1 309 ? -26.635 -12.010 37.373 1.00 37.38 309 GLU A O 1
ATOM 2477 N N . GLY A 1 310 ? -25.209 -10.305 37.079 1.00 45.38 310 GLY A N 1
ATOM 2478 C CA . GLY A 1 310 ? -25.246 -10.267 35.616 1.00 45.38 310 GLY A CA 1
ATOM 2479 C C . GLY A 1 310 ? -26.486 -9.707 34.913 1.00 45.38 310 GLY A C 1
ATOM 2480 O O . GLY A 1 310 ? -26.941 -10.313 33.949 1.00 45.38 310 GLY A O 1
ATOM 2481 N N . ALA A 1 311 ? -26.954 -8.503 35.258 1.00 48.72 311 ALA A N 1
ATOM 2482 C CA . ALA A 1 311 ? -27.545 -7.649 34.220 1.00 48.72 311 ALA A CA 1
ATOM 2483 C C . ALA A 1 311 ? -26.384 -6.995 33.434 1.00 48.72 311 ALA A C 1
ATOM 2485 O O . ALA A 1 311 ? -25.630 -6.219 34.032 1.00 48.72 311 ALA A O 1
ATOM 2486 N N . PRO A 1 312 ? -26.179 -7.322 32.142 1.00 54.53 312 PRO A N 1
ATOM 2487 C CA . PRO A 1 312 ? -24.977 -6.932 31.399 1.00 54.53 312 PRO A CA 1
ATOM 2488 C C . PRO A 1 312 ? -24.842 -5.420 31.176 1.00 54.53 312 PRO A C 1
ATOM 2490 O O . PRO A 1 312 ? -23.742 -4.967 30.873 1.00 54.53 312 PRO A O 1
ATOM 2493 N N . ASP A 1 313 ? -25.915 -4.649 31.384 1.00 64.88 313 ASP A N 1
ATOM 2494 C CA . ASP A 1 313 ? -25.926 -3.209 31.121 1.00 64.88 313 ASP A CA 1
ATOM 2495 C C . ASP A 1 313 ? -26.474 -2.340 32.265 1.00 64.88 313 ASP A C 1
ATOM 2497 O O . ASP A 1 313 ? -26.979 -1.237 32.066 1.00 64.88 313 ASP A O 1
ATOM 2501 N N . ALA A 1 314 ? -26.379 -2.839 33.500 1.00 73.56 314 ALA A N 1
ATOM 2502 C CA . ALA A 1 314 ? -26.782 -2.075 34.677 1.00 73.56 314 ALA A CA 1
ATOM 2503 C C . ALA A 1 314 ? -25.966 -0.777 34.811 1.00 73.56 314 ALA A C 1
ATOM 2505 O O . ALA A 1 314 ? -24.731 -0.803 34.780 1.00 73.56 314 ALA A O 1
ATOM 2506 N N . ALA A 1 315 ? -26.654 0.347 35.027 1.00 84.25 315 ALA A N 1
ATOM 2507 C CA . ALA A 1 315 ? -26.016 1.637 35.263 1.00 84.25 315 ALA A CA 1
ATOM 2508 C C . ALA A 1 315 ? -25.067 1.578 36.477 1.00 84.25 315 ALA A C 1
ATOM 2510 O O . ALA A 1 315 ? -25.439 1.110 37.560 1.00 84.25 315 ALA A O 1
ATOM 2511 N N . LYS A 1 316 ? -23.830 2.050 36.302 1.00 85.75 316 LYS A N 1
ATOM 2512 C CA . LYS A 1 316 ? -22.775 2.045 37.326 1.00 85.75 316 LYS A CA 1
ATOM 2513 C C . LYS A 1 316 ? -22.499 3.449 37.843 1.00 85.75 316 LYS A C 1
ATOM 2515 O O . LYS A 1 316 ? -22.412 4.395 37.062 1.00 85.75 316 LYS A O 1
ATOM 2520 N N . LYS A 1 317 ? -22.284 3.558 39.155 1.00 86.38 317 LYS A N 1
ATOM 2521 C CA . LYS A 1 317 ? -21.964 4.814 39.844 1.00 86.38 317 LYS A CA 1
ATOM 2522 C C . LYS A 1 317 ? -20.469 4.918 40.154 1.00 86.38 317 LYS A C 1
ATOM 2524 O O . LYS A 1 317 ? -19.881 4.009 40.744 1.00 86.38 317 LYS A O 1
ATOM 2529 N N . LEU A 1 318 ? -19.847 6.038 39.780 1.00 87.62 318 LEU A N 1
ATOM 2530 C CA . LEU A 1 318 ? -18.451 6.344 40.120 1.00 87.62 318 LEU A CA 1
ATOM 2531 C C . LEU A 1 318 ? -18.340 6.975 41.521 1.00 87.62 318 LEU A C 1
ATOM 2533 O O . LEU A 1 318 ? -19.307 7.554 42.013 1.00 87.62 318 LEU A O 1
ATOM 2537 N N . PRO A 1 319 ? -17.142 6.972 42.145 1.00 84.50 319 PRO A N 1
ATOM 2538 C CA . PRO A 1 319 ? -1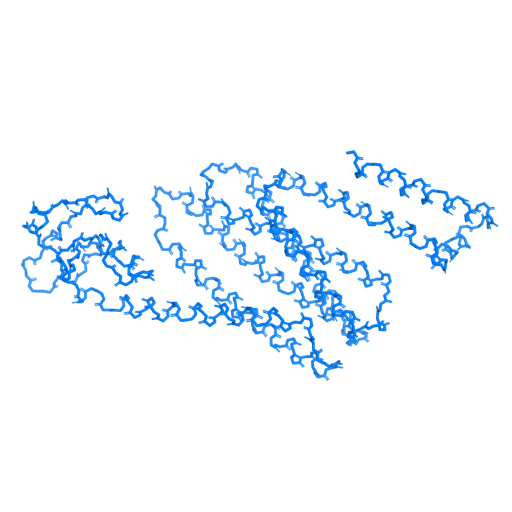6.900 7.648 43.424 1.00 84.50 319 PRO A CA 1
ATOM 2539 C C . PRO A 1 319 ? -17.195 9.156 43.418 1.00 84.50 319 PRO A C 1
ATOM 2541 O O . PRO A 1 319 ? -17.484 9.723 44.463 1.00 84.50 319 PRO A O 1
ATOM 2544 N N . CYS A 1 320 ? -17.132 9.808 42.252 1.00 87.81 320 CYS A N 1
ATOM 2545 C CA . CYS A 1 320 ? -17.504 11.216 42.077 1.00 87.81 320 CYS A CA 1
ATOM 2546 C C . CYS A 1 320 ? -19.024 11.455 42.036 1.00 87.81 320 CYS A C 1
ATOM 2548 O O . CYS A 1 320 ? -19.448 12.603 41.996 1.00 87.81 320 CYS A O 1
ATOM 2550 N N . GLY A 1 321 ? -19.839 10.396 42.040 1.00 84.38 321 GLY A N 1
ATOM 2551 C CA . GLY A 1 321 ? -21.299 10.469 42.036 1.00 84.38 321 GLY A CA 1
ATOM 2552 C C . GLY A 1 321 ? -21.954 10.361 40.657 1.00 84.38 321 GLY A C 1
ATOM 2553 O O . GLY A 1 321 ? -23.146 10.083 40.606 1.00 84.38 321 GLY A O 1
ATOM 2554 N N . HIS A 1 322 ? -21.207 10.507 39.556 1.00 88.50 322 HIS A N 1
ATOM 2555 C CA . HIS A 1 322 ? -21.753 10.377 38.199 1.00 88.50 322 HIS A CA 1
ATOM 2556 C C . HIS A 1 322 ? -22.108 8.924 37.841 1.00 88.50 322 HIS A C 1
ATOM 2558 O O . HIS A 1 322 ? -21.412 7.985 38.248 1.00 88.50 322 HIS A O 1
ATOM 2564 N N . ILE A 1 323 ? -23.185 8.756 37.068 1.00 88.62 323 ILE A N 1
ATOM 2565 C CA . ILE A 1 323 ? -23.788 7.467 36.706 1.00 88.62 323 ILE A CA 1
ATOM 2566 C C . ILE A 1 323 ? -23.778 7.310 35.179 1.00 88.62 323 ILE A C 1
ATOM 2568 O O . ILE A 1 323 ? -24.107 8.252 34.460 1.00 88.62 323 ILE A O 1
ATOM 2572 N N . PHE A 1 324 ? -23.388 6.132 34.687 1.00 88.25 324 PHE A N 1
ATOM 2573 C CA . PHE A 1 324 ? -23.306 5.818 33.252 1.00 88.25 324 PHE A CA 1
ATOM 2574 C C . PHE A 1 324 ? -23.708 4.361 32.988 1.00 88.25 324 PHE A C 1
ATOM 2576 O O . PHE A 1 324 ? -23.593 3.528 33.892 1.00 88.25 324 PHE A O 1
ATOM 2583 N N . HIS A 1 325 ? -24.083 4.013 31.749 1.00 87.25 325 HIS A N 1
ATOM 2584 C CA . HIS A 1 325 ? -24.170 2.603 31.344 1.00 87.25 325 HIS A CA 1
ATOM 2585 C C . HIS A 1 325 ? -22.823 1.901 31.524 1.00 87.25 325 HIS A C 1
ATOM 2587 O O . HIS A 1 325 ? -21.755 2.506 31.354 1.00 87.25 325 HIS A O 1
ATOM 2593 N N . PHE A 1 326 ? -22.858 0.607 31.842 1.00 83.81 326 PHE A N 1
ATOM 2594 C CA . PHE A 1 326 ? -21.637 -0.163 32.064 1.00 83.81 326 PHE A CA 1
ATOM 2595 C C . PHE A 1 326 ? -20.768 -0.231 30.801 1.00 83.81 326 PHE A C 1
ATOM 2597 O O . PHE A 1 326 ? -19.555 -0.012 30.884 1.00 83.81 326 PHE A O 1
ATOM 2604 N N . HIS A 1 327 ? -21.375 -0.463 29.631 1.00 79.31 327 HIS A N 1
ATOM 2605 C CA . HIS A 1 327 ? -20.656 -0.522 28.354 1.00 79.31 327 HIS A CA 1
ATOM 2606 C C . HIS A 1 327 ? -20.009 0.832 27.997 1.00 79.31 327 HIS A C 1
ATOM 2608 O O . HIS A 1 327 ? -18.818 0.888 27.670 1.00 79.31 327 HIS A O 1
ATOM 2614 N N . CYS A 1 328 ? -20.743 1.938 28.165 1.00 84.19 328 CYS A N 1
ATOM 2615 C CA . CYS A 1 328 ? -20.246 3.298 27.949 1.00 84.19 328 CYS A CA 1
ATOM 2616 C C . CYS A 1 328 ? -19.048 3.615 28.846 1.00 84.19 328 CYS A C 1
ATOM 2618 O O . CYS A 1 328 ? -18.004 4.080 28.372 1.00 84.19 328 CYS A O 1
ATOM 2620 N N . LEU A 1 329 ? -19.170 3.315 30.141 1.00 85.06 329 LEU A N 1
ATOM 2621 C CA . LEU A 1 329 ? -18.098 3.548 31.100 1.00 85.06 329 LEU A CA 1
ATOM 2622 C C . LEU A 1 329 ? -16.866 2.693 30.784 1.00 85.06 329 LEU A C 1
ATOM 2624 O O . LEU A 1 329 ? -15.736 3.174 30.886 1.00 85.06 329 LEU A O 1
ATOM 2628 N N . ARG A 1 330 ? -17.069 1.434 30.377 1.00 80.25 330 ARG A N 1
ATOM 2629 C CA . ARG A 1 330 ? -15.991 0.512 29.995 1.00 80.25 330 ARG A CA 1
ATOM 2630 C C . ARG A 1 330 ? -15.232 1.019 28.770 1.00 80.25 330 ARG A C 1
ATOM 2632 O O . ARG A 1 330 ? -14.001 0.988 28.759 1.00 80.25 330 ARG A O 1
ATOM 2639 N N . SER A 1 331 ? -15.954 1.513 27.767 1.00 77.50 331 SER A N 1
ATOM 2640 C CA . SER A 1 331 ? -15.375 2.114 26.561 1.00 77.50 331 SER A CA 1
ATOM 2641 C C . SER A 1 331 ? -14.575 3.384 26.883 1.00 77.50 331 SER A C 1
ATOM 2643 O O . SER A 1 331 ? -13.442 3.541 26.417 1.00 77.50 331 SER A O 1
ATOM 2645 N N . TRP A 1 332 ? -15.110 4.253 27.749 1.00 82.75 332 TRP A N 1
ATOM 2646 C CA . TRP A 1 332 ? -14.443 5.490 28.162 1.00 82.75 332 TRP A CA 1
ATOM 2647 C 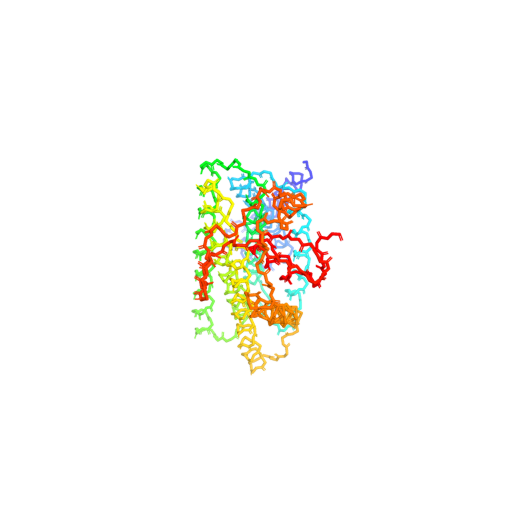C . TRP A 1 332 ? -13.172 5.238 28.975 1.00 82.75 332 TRP A C 1
ATOM 2649 O O . TRP A 1 332 ? -12.102 5.720 28.600 1.00 82.75 332 TRP A O 1
ATOM 2659 N N . LEU A 1 333 ? -13.258 4.433 30.042 1.00 79.69 333 LEU A N 1
ATOM 2660 C CA . LEU A 1 333 ? -12.108 4.105 30.893 1.00 79.69 333 LEU A CA 1
ATOM 2661 C C . LEU A 1 333 ? -11.022 3.338 30.132 1.00 79.69 333 LEU A C 1
ATOM 2663 O O . LEU A 1 333 ? -9.841 3.449 30.463 1.00 79.69 333 LEU A O 1
ATOM 2667 N N . GLY A 1 334 ? -11.392 2.619 29.070 1.00 68.19 334 GLY A N 1
ATOM 2668 C CA . GLY A 1 334 ? -10.440 2.030 28.132 1.00 68.19 334 GLY A CA 1
ATOM 2669 C C . GLY A 1 334 ? -9.544 3.056 27.421 1.00 68.19 334 GLY A C 1
ATOM 2670 O O . GLY A 1 334 ? -8.446 2.695 27.006 1.00 68.19 334 GLY A O 1
ATOM 2671 N N . ARG A 1 335 ? -9.972 4.323 27.308 1.00 71.00 335 ARG A N 1
ATOM 2672 C CA . ARG A 1 335 ? -9.240 5.414 26.634 1.00 71.00 335 ARG A CA 1
ATOM 2673 C C . ARG A 1 335 ? -8.693 6.458 27.607 1.00 71.00 335 ARG A C 1
ATOM 2675 O O . ARG A 1 335 ? -7.563 6.910 27.450 1.00 71.00 335 ARG A O 1
ATOM 2682 N N . GLN A 1 336 ? -9.485 6.858 28.599 1.00 72.06 336 GLN A N 1
ATOM 2683 C CA . GLN A 1 336 ? -9.160 7.922 29.550 1.00 72.06 336 GLN A CA 1
ATOM 2684 C C . GLN A 1 336 ? -9.558 7.500 30.965 1.00 72.06 336 GLN A C 1
ATOM 2686 O O . GLN A 1 336 ? -10.689 7.109 31.210 1.00 72.06 336 GLN A O 1
ATOM 2691 N N . GLN A 1 337 ? -8.638 7.610 31.926 1.00 74.06 337 GLN A N 1
ATOM 2692 C CA . GLN A 1 337 ? -8.871 7.216 33.327 1.00 74.06 337 GLN A CA 1
ATOM 2693 C C . GLN A 1 337 ? -9.566 8.311 34.165 1.00 74.06 337 GLN A C 1
ATOM 2695 O O . GLN A 1 337 ? -9.525 8.273 35.393 1.00 74.06 337 GLN A O 1
ATOM 2700 N N . SER A 1 338 ? -10.169 9.307 33.516 1.00 83.19 338 SER A N 1
ATOM 2701 C CA . SER A 1 338 ? -10.905 10.410 34.143 1.00 83.19 338 SER A CA 1
ATOM 2702 C C . SER A 1 338 ? -12.415 10.213 34.015 1.00 83.19 338 SER A C 1
ATOM 2704 O O . SER A 1 338 ? -12.886 9.514 33.120 1.00 83.19 338 SER A O 1
ATOM 2706 N N . CYS A 1 339 ? -13.185 10.844 34.905 1.00 83.88 339 CYS A N 1
ATOM 2707 C CA . CYS A 1 339 ? -14.644 10.859 34.802 1.00 83.88 339 CYS A CA 1
ATOM 2708 C C . CYS A 1 339 ? -15.093 11.579 33.503 1.00 83.88 339 CYS A C 1
ATOM 2710 O O . CYS A 1 339 ? -14.532 12.635 33.209 1.00 83.88 339 CYS A O 1
ATOM 2712 N N . PRO A 1 340 ? -16.072 11.047 32.742 1.00 80.62 340 PRO A N 1
ATOM 2713 C CA . PRO A 1 340 ? -16.634 11.670 31.533 1.00 80.62 340 PRO A CA 1
ATOM 2714 C C . PRO A 1 340 ? -17.579 12.857 31.824 1.00 80.62 340 PRO A C 1
ATOM 2716 O O . PRO A 1 340 ? -18.748 12.833 31.444 1.00 80.62 340 PRO A O 1
ATOM 2719 N N . THR A 1 341 ? -17.094 13.883 32.528 1.00 73.56 341 THR A N 1
ATOM 2720 C CA . THR A 1 341 ? -17.871 15.076 32.932 1.00 73.56 341 THR A CA 1
ATOM 2721 C C . THR A 1 341 ? -17.028 16.327 32.997 1.00 73.56 341 THR A C 1
ATOM 2723 O O . THR A 1 341 ? -15.888 16.200 33.504 1.00 73.56 341 THR A O 1
#

InterPro domains:
  IPR001841 Zinc finger, RING-type [PS50089] (290-341)
  IPR013083 Zinc finger, RING/FYVE/PHD-type [G3DSA:3.30.40.10] (262-341)
  IPR024766 Zinc finger, RING-H2-type [PF12678] (289-341)
  IPR050731 HRD1 family E3 ubiquitin-protein ligases [PTHR22763] (1-341)
  IPR057992 E3 ubiquitin-protein ligase synoviolin-like, TPR repeats [PF25563] (2-270)
  IPR058051 Synoviolin-like, RING finger [cd16479] (287-341)

Sequence (341 aa):
MRLALFGAASTALTALVVANAYLQRGLFFTTCIHLTRSSASLIVLLNLALFVTIVLAKAAQAAFFGQLRALEVEHLYERSWFAVTETCLAMTIFREDFGLLFLAFFGMLLLVKIFHWIVQDRVDFMEQSPNLTLGFHVRMVTIMGLLMVTDLALVGYAIDYTLRVGPTMMIIFGFEYTILISLNVSTFVKYVLHTIDLRGERPWEDKPMYIFYLDLVVDFFKLVTYFLFFIIVVHLIGMPLHILRDLWVTLRSFIQRCKDLIQYRRATANMQDRYPNATAEELAATDRTCIICREEMDAAVGAAGAGAEGAPDAAKKLPCGHIFHFHCLRSWLGRQQSCPT

Organism: NCBI:txid388810

Mean predicted aligned error: 8.94 Å

Solvent-accessible surface area (backbone atoms only — not comparable to full-atom values): 19092 Å² total; per-residue (Å²): 109,72,66,59,53,52,47,52,51,35,50,51,52,38,51,50,52,52,49,52,42,37,73,76,56,78,42,71,70,62,24,53,50,46,42,75,68,34,70,71,47,39,54,43,49,49,51,37,51,51,49,51,50,52,52,52,52,51,51,51,42,42,73,60,62,52,77,81,51,71,68,58,54,50,52,48,53,58,53,49,55,51,54,52,52,33,49,58,47,46,44,70,80,43,60,88,67,70,46,74,66,48,53,48,54,50,53,49,49,53,54,54,51,52,52,51,53,52,51,42,58,51,46,68,44,48,80,81,46,94,82,76,54,71,68,54,54,54,34,52,54,50,51,55,50,52,49,48,53,50,31,54,51,48,29,52,49,22,51,55,47,34,72,74,78,38,95,53,72,44,57,58,53,24,50,53,32,51,53,48,46,54,48,51,53,50,44,50,52,50,41,51,54,50,55,53,40,74,70,43,95,57,85,57,81,63,50,67,57,54,53,50,52,50,52,52,53,48,38,50,51,49,49,52,52,49,50,54,47,49,52,53,39,45,76,74,79,36,86,64,70,44,48,53,62,59,50,50,54,45,50,53,50,42,55,48,52,53,49,52,51,53,49,30,49,60,56,57,52,62,44,77,78,72,32,53,70,42,47,63,65,61,46,67,76,42,81,41,54,17,86,82,83,67,45,79,56,56,48,64,84,81,64,97,54,96,79,77,80,76,71,88,60,36,21,29,32,46,98,90,67,57,65,33,39,38,62,56,48,51,59,44,44,52,76,41,93,65,79,98,119